Protein 2R14 (pdb70)

Sequence (363 aa):
NPGLFTPLQLGSLSLPNRVIMAPLTRSRTPDSVPGRLQQIYYGQRASAGLIISEATNISPTARGYVYTPGIWTDAQEAGWKGVVEAVHAKGGRIALQLWHVGRVSHELVQPDGQQPVAPSALKAEGAECFVEFEDGTAGLHPTSTPRALETDEIPGIVEDYRQAAQRAKRAGFDMVEVHAANACLPNQFLATGTNRRTDQYGGSIENRARFPLEVVDAVAEVFGPERVGIRLTPFLELFGLTDDEPEAMAFYLAGELDRRGLAYLHFNEPDTYPEGFREQMRQRFKGGLIYCGNYDAGRAQARLDDNTADAVAFGRPFIANPDLPERFRLGAALNEPDPSTFYGGAEVGYTDYPFLDNGHDRL

Structure (mmCIF, N/CA/C/O backbone):
data_2R14
#
_entry.id   2R14
#
_cell.length_a   50.271
_cell.length_b   118.888
_cell.length_c   180.708
_cell.angle_alpha   90.00
_cell.angle_beta   90.00
_cell.angle_gamma   90.00
#
_symmetry.space_group_name_H-M   'I 21 21 21'
#
loop_
_entity.id
_entity.type
_entity.pdbx_description
1 polymer 'Morphinone reductase'
2 non-polymer 'FLAVIN MONONUCLEOTIDE'
3 non-polymer '1,4,5,6-TETRAHYDRONICOTINAMIDE ADENINE DINUCLEOTIDE'
4 water water
#
loop_
_atom_site.group_PDB
_atom_site.id
_atom_site.type_symbol
_atom_site.label_atom_id
_atom_site.label_alt_id
_atom_site.label_comp_id
_atom_site.label_asym_id
_atom_site.label_entity_id
_atom_site.label_seq_id
_atom_site.pdbx_PDB_ins_code
_atom_site.Cartn_x
_atom_site.Cartn_y
_atom_site.Cartn_z
_atom_site.occupancy
_atom_site.B_iso_or_equiv
_atom_site.auth_seq_id
_atom_site.auth_comp_id
_atom_site.auth_asym_id
_atom_site.auth_atom_id
_atom_site.pdbx_PDB_model_num
ATOM 1 N N . ASN A 1 8 ? 25.391 40.668 48.924 1.00 26.50 8 ASN A N 1
ATOM 2 C CA . ASN A 1 8 ? 24.029 40.030 48.805 1.00 25.18 8 ASN A CA 1
ATOM 3 C C . ASN A 1 8 ? 22.917 41.094 48.720 1.00 23.61 8 ASN A C 1
ATOM 4 O O . ASN A 1 8 ? 21.974 41.099 49.506 1.00 24.00 8 ASN A O 1
ATOM 9 N N . PRO A 1 9 ? 22.996 41.950 47.703 1.00 21.37 9 PRO A N 1
ATOM 10 C CA . PRO A 1 9 ? 21.998 43.004 47.574 1.00 20.25 9 PRO A CA 1
ATOM 11 C C . PRO A 1 9 ? 20.634 42.478 47.147 1.00 18.90 9 PRO A C 1
ATOM 12 O O . PRO A 1 9 ? 20.527 41.404 46.496 1.00 18.00 9 PRO A O 1
ATOM 16 N N . GLY A 1 10 ? 19.592 43.168 47.585 1.00 17.74 10 GLY A N 1
ATOM 17 C CA . GLY A 1 10 ? 18.261 42.966 47.123 1.00 18.06 10 GLY A CA 1
ATOM 18 C C . GLY A 1 10 ? 17.823 44.126 46.264 1.00 16.75 10 GLY A C 1
ATOM 19 O O . GLY A 1 10 ? 18.566 45.149 46.095 1.00 17.32 10 GLY A O 1
ATOM 20 N N . LEU A 1 11 ? 16.595 44.054 45.781 1.00 17.19 11 LEU A N 1
ATOM 21 C CA . LEU A 1 11 ? 16.076 45.112 44.876 1.00 16.20 11 LEU A CA 1
ATOM 22 C C . LEU A 1 11 ? 15.993 46.519 45.490 1.00 15.30 11 LEU A C 1
ATOM 23 O O . LEU A 1 11 ? 15.946 47.570 44.747 1.00 15.83 11 LEU A O 1
ATOM 28 N N . PHE A 1 12 ? 15.947 46.549 46.836 1.00 15.45 12 PHE A N 1
ATOM 29 C CA . PHE A 1 12 ? 15.837 47.813 47.588 1.00 15.29 12 PHE A CA 1
ATOM 30 C C . PHE A 1 12 ? 17.113 48.163 48.323 1.00 16.43 12 PHE A C 1
ATOM 31 O O . PHE A 1 12 ? 17.137 49.070 49.157 1.00 16.93 12 PHE A O 1
ATOM 39 N N . THR A 1 13 ? 18.214 47.543 47.914 1.00 15.59 13 THR A N 1
ATOM 40 C CA . THR A 1 13 ? 19.514 47.934 48.399 1.00 16.63 13 THR A CA 1
ATOM 41 C C . THR A 1 13 ? 20.100 49.072 47.538 1.00 15.14 13 THR A C 1
ATOM 42 O O . THR A 1 13 ? 20.229 48.920 46.329 1.00 15.38 13 THR A O 1
ATOM 46 N N . PRO A 1 14 ? 20.446 50.227 48.147 1.00 15.75 14 PRO A N 1
ATOM 47 C CA . PRO A 1 14 ? 21.104 51.289 47.377 1.00 15.40 14 PRO A CA 1
ATOM 48 C C . PRO A 1 14 ? 22.336 50.823 46.594 1.00 15.11 14 PRO A C 1
ATOM 49 O O . PRO A 1 14 ? 23.021 49.883 46.970 1.00 15.67 14 PRO A O 1
ATOM 53 N N . LEU A 1 15 ? 22.553 51.407 45.440 1.00 14.07 15 LEU A N 1
ATOM 54 C CA . LEU A 1 15 ? 23.660 51.166 44.574 1.00 14.22 15 LEU A CA 1
ATOM 55 C C . LEU A 1 15 ? 24.378 52.436 44.163 1.00 14.81 15 LEU A C 1
ATOM 56 O O . LEU A 1 15 ? 23.737 53.408 43.701 1.00 15.81 15 LEU A O 1
ATOM 61 N N . GLN A 1 16 ? 25.699 52.419 44.229 1.00 15.17 16 GLN A N 1
ATOM 62 C CA . GLN A 1 16 ? 26.486 53.516 43.626 1.00 15.21 16 GLN A CA 1
ATOM 63 C C . GLN A 1 16 ? 26.720 53.154 42.174 1.00 15.60 16 GLN A C 1
ATOM 64 O O . GLN A 1 16 ? 27.443 52.152 41.896 1.00 16.36 16 GLN A O 1
ATOM 70 N N . LEU A 1 17 ? 26.091 53.887 41.270 1.00 15.92 17 LEU A N 1
ATOM 71 C CA . LEU A 1 17 ? 26.177 53.652 39.836 1.00 16.15 17 LEU A CA 1
ATOM 72 C C . LEU A 1 17 ? 27.072 54.795 39.304 1.00 16.13 17 LEU A C 1
ATOM 73 O O . LEU A 1 17 ? 26.634 55.974 39.215 1.00 16.00 17 LEU A O 1
ATOM 78 N N . GLY A 1 18 ? 28.346 54.500 39.012 1.00 16.60 18 GLY A N 1
ATOM 79 C CA . GLY A 1 18 ? 29.331 55.546 38.824 1.00 17.02 18 GLY A CA 1
ATOM 80 C C . GLY A 1 18 ? 29.345 56.398 40.071 1.00 16.87 18 GLY A C 1
ATOM 81 O O . GLY A 1 18 ? 29.413 55.884 41.189 1.00 17.76 18 GLY A O 1
ATOM 82 N N . SER A 1 19 ? 29.225 57.711 39.901 1.00 16.76 19 SER A N 1
ATOM 83 C CA . SER A 1 19 ? 29.224 58.632 41.043 1.00 16.41 19 SER A CA 1
ATOM 84 C C . SER A 1 19 ? 27.801 58.995 41.488 1.00 15.84 19 SER A C 1
ATOM 85 O O . SER A 1 19 ? 27.621 60.001 42.205 1.00 18.41 19 SER A O 1
ATOM 88 N N . LEU A 1 20 ? 26.779 58.301 40.987 1.00 14.38 20 LEU A N 1
ATOM 89 C CA . LEU A 1 20 ? 25.387 58.604 41.303 1.00 14.82 20 LEU A CA 1
ATOM 90 C C . LEU A 1 20 ? 24.804 57.557 42.276 1.00 14.40 20 LEU A C 1
ATOM 91 O O . LEU A 1 20 ? 24.797 56.339 41.982 1.00 14.81 20 LEU A O 1
ATOM 96 N N . SER A 1 21 ? 24.319 57.967 43.433 1.00 14.01 21 SER A N 1
ATOM 97 C CA . SER A 1 21 ? 23.646 57.059 44.350 1.00 13.49 21 SER A CA 1
ATOM 98 C C . SER A 1 21 ? 22.203 56.815 43.929 1.00 13.51 21 SER A C 1
ATOM 99 O O . SER A 1 21 ? 21.397 57.697 43.802 1.00 15.31 21 SER A O 1
ATOM 102 N N . LEU A 1 22 ? 21.870 55.533 43.763 1.00 13.11 22 LEU A N 1
ATOM 103 C CA . LEU A 1 22 ? 20.505 55.093 43.525 1.00 13.24 22 LEU A CA 1
ATOM 104 C C . LEU A 1 22 ? 19.928 54.502 44.828 1.00 13.39 22 LEU A C 1
ATOM 105 O O . LEU A 1 22 ? 20.639 53.803 45.556 1.00 13.70 22 LEU A O 1
ATOM 110 N N . PRO A 1 23 ? 18.647 54.722 45.075 1.00 12.77 23 PRO A N 1
ATOM 111 C CA . PRO A 1 23 ? 17.953 54.234 46.253 1.00 12.38 23 PRO A CA 1
ATOM 112 C C . PRO A 1 23 ? 17.524 52.765 46.154 1.00 12.61 23 PRO A C 1
ATOM 113 O O . PRO A 1 23 ? 17.205 52.193 47.195 1.00 14.02 23 PRO A O 1
ATOM 117 N N . ASN A 1 24 ? 17.355 52.296 44.924 1.00 12.68 24 ASN A N 1
ATOM 118 C CA . ASN A 1 24 ? 16.950 50.902 44.711 1.00 12.51 24 ASN A CA 1
ATOM 119 C C . ASN A 1 24 ? 17.482 50.529 43.336 1.00 13.08 24 ASN A C 1
ATOM 120 O O . ASN A 1 24 ? 18.119 51.280 42.591 1.00 13.87 24 ASN A O 1
ATOM 125 N N . ARG A 1 25 ? 17.286 49.244 43.030 1.00 13.57 25 ARG A N 1
ATOM 126 C CA . ARG A 1 25 ? 17.846 48.641 41.815 1.00 14.15 25 ARG A CA 1
ATOM 127 C C . ARG A 1 25 ? 16.790 48.309 40.737 1.00 14.69 25 ARG A C 1
ATOM 128 O O . ARG A 1 25 ? 17.060 47.529 39.792 1.00 14.68 25 ARG A O 1
ATOM 136 N N . VAL A 1 26 ? 15.641 48.988 40.826 1.00 13.50 26 VAL A N 1
ATOM 137 C CA . VAL A 1 26 ? 14.523 48.794 39.940 1.00 14.41 26 VAL A CA 1
ATOM 138 C C . VAL A 1 26 ? 14.515 49.987 38.971 1.00 14.37 26 VAL A C 1
ATOM 139 O O . VAL A 1 26 ? 13.991 51.067 39.276 1.00 14.43 26 VAL A O 1
ATOM 143 N N . ILE A 1 27 ? 15.156 49.785 37.827 1.00 13.67 27 ILE A N 1
ATOM 144 C CA . ILE A 1 27 ? 15.445 50.838 36.869 1.00 13.35 27 ILE A CA 1
ATOM 145 C C . ILE A 1 27 ? 14.340 50.902 35.806 1.00 13.36 27 ILE A C 1
ATOM 146 O O . ILE A 1 27 ? 13.827 49.850 35.349 1.00 14.67 27 ILE A O 1
ATOM 151 N N . MET A 1 28 ? 13.977 52.128 35.424 1.00 13.75 28 MET A N 1
ATOM 152 C CA . MET A 1 28 ? 13.001 52.347 34.346 1.00 13.80 28 MET A CA 1
ATOM 153 C C . MET A 1 28 ? 13.756 52.369 33.031 1.00 14.64 28 MET A C 1
ATOM 154 O O . MET A 1 28 ? 14.605 53.191 32.792 1.00 14.00 28 MET A O 1
ATOM 159 N N . ALA A 1 29 ? 13.475 51.389 32.177 1.00 13.40 29 ALA A N 1
ATOM 160 C CA . ALA A 1 29 ? 14.121 51.276 30.882 1.00 13.44 29 ALA A CA 1
ATOM 161 C C . ALA A 1 29 ? 13.747 52.439 29.981 1.00 13.48 29 ALA A C 1
ATOM 162 O O . ALA A 1 29 ? 12.691 53.002 30.151 1.00 14.84 29 ALA A O 1
ATOM 164 N N . PRO A 1 30 ? 14.569 52.682 28.949 1.00 13.05 30 PRO A N 1
ATOM 165 C CA . PRO A 1 30 ? 14.229 53.745 27.989 1.00 13.99 30 PRO A CA 1
ATOM 166 C C . PRO A 1 30 ? 13.013 53.283 27.158 1.00 13.71 30 PRO A C 1
ATOM 167 O O . PRO A 1 30 ? 12.984 52.143 26.643 1.00 15.47 30 PRO A O 1
ATOM 171 N N . LEU A 1 31 ? 11.990 54.138 27.081 1.00 14.67 31 LEU A N 1
ATOM 172 C CA . LEU A 1 31 ? 10.709 53.795 26.431 1.00 14.95 31 LEU A CA 1
ATOM 173 C C . LEU A 1 31 ? 10.209 54.946 25.554 1.00 13.71 31 LEU A C 1
ATOM 174 O O . LEU A 1 31 ? 9.765 56.029 26.030 1.00 14.99 31 LEU A O 1
ATOM 179 N N . THR A 1 32 ? 10.357 54.776 24.238 1.00 14.72 32 THR A N 1
ATOM 180 C CA . THR A 1 32 ? 9.770 55.707 23.256 1.00 15.57 32 THR A CA 1
ATOM 181 C C . THR A 1 32 ? 8.255 55.680 23.408 1.00 15.75 32 THR A C 1
ATOM 182 O O . THR A 1 32 ? 7.632 54.605 23.339 1.00 18.00 32 THR A O 1
ATOM 186 N N . ARG A 1 33 ? 7.661 56.850 23.630 1.00 14.74 33 ARG A N 1
ATOM 187 C CA . ARG A 1 33 ? 6.214 56.952 23.755 1.00 14.74 33 ARG A CA 1
ATOM 188 C C . ARG A 1 33 ? 5.566 57.878 22.722 1.00 15.77 33 ARG A C 1
ATOM 189 O O . ARG A 1 33 ? 4.328 57.926 22.616 1.00 16.86 33 ARG A O 1
ATOM 197 N N . SER A 1 34 ? 6.388 58.638 22.007 1.00 16.06 34 SER A N 1
ATOM 198 C CA . SER A 1 34 ? 5.928 59.388 20.841 1.00 16.06 34 SER A CA 1
ATOM 199 C C . SER A 1 34 ? 4.786 60.357 21.193 1.00 16.34 34 SER A C 1
ATOM 200 O O . SER A 1 34 ? 3.771 60.435 20.497 1.00 17.60 34 SER A O 1
ATOM 203 N N . ARG A 1 35 ? 4.965 61.028 22.328 1.00 16.90 35 ARG A N 1
ATOM 204 C CA . ARG A 1 35 ? 3.990 62.023 22.850 1.00 17.34 35 ARG A CA 1
ATOM 205 C C . ARG A 1 35 ? 4.485 63.490 22.765 1.00 18.58 35 ARG A C 1
ATOM 206 O O . ARG A 1 35 ? 3.986 64.391 23.484 1.00 20.96 35 ARG A O 1
ATOM 214 N N . THR A 1 36 ? 5.436 63.778 21.880 1.00 18.49 36 THR A N 1
ATOM 215 C CA . THR A 1 36 ? 5.859 65.181 21.700 1.00 18.12 36 THR A CA 1
ATOM 216 C C . THR A 1 36 ? 5.789 65.539 20.224 1.00 17.76 36 THR A C 1
ATOM 217 O O . THR A 1 36 ? 6.815 65.552 19.521 1.00 17.47 36 THR A O 1
ATOM 221 N N . PRO A 1 37 ? 4.594 65.878 19.741 1.00 19.26 37 PRO A N 1
ATOM 222 C CA . PRO A 1 37 ? 4.437 66.170 18.316 1.00 20.44 37 PRO A CA 1
ATOM 223 C C . PRO A 1 37 ? 5.375 67.252 17.754 1.00 21.09 37 PRO A C 1
ATOM 224 O O . PRO A 1 37 ? 5.866 67.130 16.610 1.00 22.29 37 PRO A O 1
ATOM 228 N N . ASP A 1 38 ? 5.674 68.259 18.559 1.00 20.47 38 ASP A N 1
ATOM 229 C CA . ASP A 1 38 ? 6.627 69.304 18.168 1.00 20.84 38 ASP A CA 1
ATOM 230 C C . ASP A 1 38 ? 8.095 69.069 18.567 1.00 20.00 38 ASP A C 1
ATOM 231 O O . ASP A 1 38 ? 8.943 69.939 18.398 1.00 20.64 38 ASP A O 1
ATOM 236 N N . SER A 1 39 ? 8.372 67.871 19.091 1.00 18.23 39 SER A N 1
ATOM 237 C CA . SER A 1 39 ? 9.678 67.441 19.597 1.00 18.95 39 SER A CA 1
ATOM 238 C C . SER A 1 39 ? 10.106 68.023 20.933 1.00 17.23 39 SER A C 1
ATOM 239 O O . SER A 1 39 ? 11.215 67.740 21.389 1.00 16.13 39 SER A O 1
ATOM 242 N N . VAL A 1 40 ? 9.271 68.890 21.526 1.00 17.21 40 VAL A N 1
ATOM 243 C CA . VAL A 1 40 ? 9.611 69.553 22.753 1.00 17.07 40 VAL A CA 1
ATOM 244 C C . VAL A 1 40 ? 8.844 68.958 23.932 1.00 16.85 40 VAL A C 1
ATOM 245 O O . VAL A 1 40 ? 7.607 69.054 23.978 1.00 16.61 40 VAL A O 1
ATOM 249 N N . PRO A 1 41 ? 9.570 68.377 24.911 1.00 15.88 41 PRO A N 1
ATOM 250 C CA . PRO A 1 41 ? 8.874 67.886 26.099 1.00 16.55 41 PRO A CA 1
ATOM 251 C C . PRO A 1 41 ? 8.165 69.006 26.840 1.00 16.61 41 PRO A C 1
ATOM 252 O O . PRO A 1 41 ? 8.635 70.133 26.838 1.00 18.30 41 PRO A O 1
ATOM 256 N N . GLY A 1 42 ? 7.044 68.693 27.454 1.00 17.53 42 GLY A N 1
ATOM 257 C CA . GLY A 1 42 ? 6.262 69.624 28.223 1.00 17.81 42 GLY A CA 1
ATOM 258 C C . GLY A 1 42 ? 5.642 69.062 29.477 1.00 17.20 42 GLY A C 1
ATOM 259 O O . GLY A 1 42 ? 6.062 67.990 30.015 1.00 15.64 42 GLY A O 1
ATOM 260 N N . ARG A 1 43 ? 4.566 69.715 29.911 1.00 17.76 43 ARG A N 1
ATOM 261 C CA . ARG A 1 43 ? 3.978 69.401 31.201 1.00 19.69 43 ARG A CA 1
ATOM 262 C C . ARG A 1 43 ? 3.511 67.953 31.258 1.00 18.66 43 ARG A C 1
ATOM 263 O O . ARG A 1 43 ? 3.645 67.286 32.287 1.00 19.42 43 ARG A O 1
ATOM 271 N N . LEU A 1 44 ? 2.991 67.426 30.151 1.00 19.07 44 LEU A N 1
ATOM 272 C CA . LEU A 1 44 ? 2.544 66.040 30.165 1.00 17.74 44 LEU A CA 1
ATOM 273 C C . LEU A 1 44 ? 3.715 65.044 30.483 1.00 16.14 44 LEU A C 1
ATOM 274 O O . LEU A 1 44 ? 3.571 64.069 31.224 1.00 16.70 44 LEU A O 1
ATOM 279 N N . GLN A 1 45 ? 4.870 65.313 29.916 1.00 15.91 45 GLN A N 1
ATOM 280 C CA . GLN A 1 45 ? 6.100 64.568 30.265 1.00 15.34 45 GLN A CA 1
ATOM 281 C C . GLN A 1 45 ? 6.555 64.816 31.715 1.00 15.34 45 GLN A C 1
ATOM 282 O O . GLN A 1 45 ? 7.055 63.897 32.358 1.00 16.59 45 GLN A O 1
ATOM 288 N N . GLN A 1 46 ? 6.404 66.056 32.218 1.00 16.29 46 GLN A N 1
ATOM 289 C CA . GLN A 1 46 ? 6.680 66.305 33.631 1.00 16.32 46 GLN A CA 1
ATOM 290 C C . GLN A 1 46 ? 5.863 65.343 34.521 1.00 16.52 46 GLN A C 1
ATOM 291 O O . GLN A 1 46 ? 6.379 64.724 35.487 1.00 16.61 46 GLN A O 1
ATOM 297 N N . ILE A 1 47 ? 4.589 65.219 34.180 1.00 15.70 47 ILE A N 1
ATOM 298 C CA . ILE A 1 47 ? 3.686 64.333 34.916 1.00 16.43 47 ILE A CA 1
ATOM 299 C C . ILE A 1 47 ? 4.097 62.870 34.817 1.00 15.68 47 ILE A C 1
ATOM 300 O O . ILE A 1 47 ? 4.262 62.188 35.830 1.00 17.04 47 ILE A O 1
ATOM 305 N N . TYR A 1 48 ? 4.286 62.404 33.589 1.00 14.74 48 TYR A N 1
ATOM 306 C CA . TYR A 1 48 ? 4.601 61.013 33.366 1.00 13.92 48 TYR A CA 1
ATOM 307 C C . TYR A 1 48 ? 5.910 60.617 34.028 1.00 13.93 48 TYR A C 1
ATOM 308 O O . TYR A 1 48 ? 5.973 59.558 34.683 1.00 15.26 48 TYR A O 1
ATOM 317 N N . TYR A 1 49 ? 6.971 61.397 33.833 1.00 14.50 49 TYR A N 1
ATOM 318 C CA . TYR A 1 49 ? 8.237 61.051 34.430 1.00 15.08 49 TYR A CA 1
ATOM 319 C C . TYR A 1 49 ? 8.192 61.238 35.948 1.00 14.43 49 TYR A C 1
ATOM 320 O O . TYR A 1 49 ? 8.695 60.374 36.698 1.00 14.98 49 TYR A O 1
ATOM 329 N N . GLY A 1 50 ? 7.524 62.298 36.403 1.00 15.36 50 GLY A N 1
ATOM 330 C CA . GLY A 1 50 ? 7.366 62.508 37.838 1.00 14.87 50 GLY A CA 1
ATOM 331 C C . GLY A 1 50 ? 6.679 61.339 38.534 1.00 14.70 50 GLY A C 1
ATOM 332 O O . GLY A 1 50 ? 7.046 60.986 39.662 1.00 14.24 50 GLY A O 1
ATOM 333 N N . GLN A 1 51 ? 5.647 60.796 37.891 1.00 14.66 51 GLN A N 1
ATOM 334 C CA . GLN A 1 51 ? 4.947 59.625 38.425 1.00 13.78 51 GLN A CA 1
ATOM 335 C C . GLN A 1 51 ? 5.825 58.409 38.688 1.00 14.85 51 GLN A C 1
ATOM 336 O O . GLN A 1 51 ? 5.532 57.662 39.591 1.00 15.50 51 GLN A O 1
ATOM 342 N N . ARG A 1 52 ? 6.878 58.299 37.878 1.00 13.95 52 ARG A N 1
ATOM 343 C CA . ARG A 1 52 ? 7.807 57.180 37.900 1.00 12.88 52 ARG A CA 1
ATOM 344 C C . ARG A 1 52 ? 9.124 57.429 38.650 1.00 13.29 52 ARG A C 1
ATOM 345 O O . ARG A 1 52 ? 10.086 56.648 38.576 1.00 15.48 52 ARG A O 1
ATOM 353 N N . ALA A 1 53 ? 9.165 58.564 39.375 1.00 12.71 53 ALA A N 1
ATOM 354 C CA . ALA A 1 53 ? 10.407 59.033 39.995 1.00 12.50 53 ALA A CA 1
ATOM 355 C C . ALA A 1 53 ? 10.941 58.201 41.121 1.00 13.12 53 ALA A C 1
ATOM 356 O O . ALA A 1 53 ? 12.064 58.402 41.524 1.00 13.85 53 ALA A O 1
ATOM 358 N N . SER A 1 54 ? 10.151 57.248 41.610 1.00 12.76 54 SER A N 1
ATOM 359 C CA . SER A 1 54 ? 10.665 56.267 42.603 1.00 13.88 54 SER A CA 1
ATOM 360 C C . SER A 1 54 ? 11.613 55.210 41.979 1.00 13.36 54 SER A C 1
ATOM 361 O O . SER A 1 54 ? 12.265 54.464 42.690 1.00 14.50 54 SER A O 1
ATOM 364 N N . ALA A 1 55 ? 11.698 55.182 40.652 1.00 13.24 55 ALA A N 1
ATOM 365 C CA . ALA A 1 55 ? 12.668 54.339 39.977 1.00 12.95 55 ALA A CA 1
ATOM 366 C C . ALA A 1 55 ? 14.076 54.584 40.493 1.00 12.40 55 ALA A C 1
ATOM 367 O O . ALA A 1 55 ? 14.474 55.704 40.684 1.00 13.57 55 ALA A O 1
ATOM 369 N N . GLY A 1 56 ? 14.888 53.587 40.717 1.00 12.56 56 GLY A N 1
ATOM 370 C CA . GLY A 1 56 ? 16.240 53.779 41.100 1.00 12.21 56 GLY A CA 1
ATOM 371 C C . GLY A 1 56 ? 16.969 54.757 40.169 1.00 12.35 56 GLY A C 1
ATOM 372 O O . GLY A 1 56 ? 17.754 55.584 40.617 1.00 14.03 56 GLY A O 1
ATOM 373 N N . LEU A 1 57 ? 16.698 54.601 38.876 1.00 12.48 57 LEU A N 1
ATOM 374 C CA . LEU A 1 57 ? 17.110 55.525 37.811 1.00 12.92 57 LEU A CA 1
ATOM 375 C C . LEU A 1 57 ? 16.026 55.439 36.746 1.00 12.65 57 LEU A C 1
ATOM 376 O O . LEU A 1 57 ? 15.553 54.312 36.427 1.00 14.13 57 LEU A O 1
ATOM 381 N N . ILE A 1 58 ? 15.656 56.621 36.204 1.00 12.37 58 ILE A N 1
ATOM 382 C CA . ILE A 1 58 ? 14.865 56.670 34.989 1.00 12.52 58 ILE A CA 1
ATOM 383 C C . ILE A 1 58 ? 15.826 56.839 33.840 1.00 13.31 58 ILE A C 1
ATOM 384 O O . ILE A 1 58 ? 16.637 57.770 33.850 1.00 13.97 58 ILE A O 1
ATOM 389 N N . ILE A 1 59 ? 15.720 56.009 32.821 1.00 12.97 59 ILE A N 1
ATOM 390 C CA . ILE A 1 59 ? 16.435 56.204 31.558 1.00 13.17 59 ILE A CA 1
ATOM 391 C C . ILE A 1 59 ? 15.364 56.688 30.591 1.00 12.71 59 ILE A C 1
ATOM 392 O O . ILE A 1 59 ? 14.286 56.091 30.478 1.00 13.45 59 ILE A O 1
ATOM 397 N N . SER A 1 60 ? 15.556 57.929 30.080 1.00 13.06 60 SER A N 1
ATOM 398 C CA . SER A 1 60 ? 14.577 58.493 29.194 1.00 12.55 60 SER A CA 1
ATOM 399 C C . SER A 1 60 ? 14.267 57.701 27.950 1.00 13.67 60 SER A C 1
ATOM 400 O O . SER A 1 60 ? 15.086 56.907 27.509 1.00 13.21 60 SER A O 1
ATOM 403 N N . GLU A 1 61 ? 13.130 58.030 27.344 1.00 13.52 61 GLU A N 1
ATOM 404 C CA . GLU A 1 61 ? 12.885 57.705 25.953 1.00 13.44 61 GLU A CA 1
ATOM 405 C C . GLU A 1 61 ? 14.081 58.097 25.083 1.00 13.04 61 GLU A C 1
ATOM 406 O O . GLU A 1 61 ? 14.725 59.114 25.321 1.00 13.78 61 GLU A O 1
ATOM 412 N N . ALA A 1 62 ? 14.315 57.371 24.010 1.00 13.25 62 ALA A N 1
ATOM 413 C CA . ALA A 1 62 ? 15.375 57.638 23.085 1.00 12.48 62 ALA A CA 1
ATOM 414 C C . ALA A 1 62 ? 15.129 59.098 22.584 1.00 12.48 62 ALA A C 1
ATOM 415 O O . ALA A 1 62 ? 13.960 59.412 22.223 1.00 13.78 62 ALA A O 1
ATOM 417 N N . THR A 1 63 ? 16.178 59.934 22.462 1.00 12.91 63 THR A N 1
ATOM 418 C CA . THR A 1 63 ? 16.028 61.355 22.157 1.00 13.34 63 THR A CA 1
ATOM 419 C C . THR A 1 63 ? 16.979 61.660 21.011 1.00 13.10 63 THR A C 1
ATOM 420 O O . THR A 1 63 ? 18.176 61.467 21.113 1.00 14.23 63 THR A O 1
ATOM 424 N N . ASN A 1 64 ? 16.395 62.134 19.900 1.00 14.81 64 ASN A N 1
ATOM 425 C CA . ASN A 1 64 ? 17.144 62.437 18.709 1.00 14.60 64 ASN A CA 1
ATOM 426 C C . ASN A 1 64 ? 18.189 63.494 18.929 1.00 14.08 64 ASN A C 1
ATOM 427 O O . ASN A 1 64 ? 17.861 64.594 19.394 1.00 14.94 64 ASN A O 1
ATOM 432 N N . ILE A 1 65 ? 19.425 63.279 18.524 1.00 13.72 65 ILE A N 1
ATOM 433 C CA . ILE A 1 65 ? 20.498 64.228 18.783 1.00 14.69 65 ILE A CA 1
ATOM 434 C C . ILE A 1 65 ? 20.589 65.277 17.682 1.00 15.13 65 ILE A C 1
ATOM 435 O O . ILE A 1 65 ? 21.254 66.322 17.856 1.00 15.23 65 ILE A O 1
ATOM 440 N N . SER A 1 66 ? 19.882 65.093 16.564 1.00 15.12 66 SER A N 1
ATOM 441 C CA . SER A 1 66 ? 19.890 66.111 15.467 1.00 15.22 66 SER A CA 1
ATOM 442 C C . SER A 1 66 ? 18.741 65.804 14.521 1.00 16.57 66 SER A C 1
ATOM 443 O O . SER A 1 66 ? 18.111 64.780 14.610 1.00 16.51 66 SER A O 1
ATOM 446 N N . PRO A 1 67 ? 18.455 66.695 13.570 1.00 16.32 67 PRO A N 1
ATOM 447 C CA . PRO A 1 67 ? 17.430 66.357 12.594 1.00 16.69 67 PRO A CA 1
ATOM 448 C C . PRO A 1 67 ? 17.669 65.053 11.794 1.00 17.29 67 PRO A C 1
ATOM 449 O O . PRO A 1 67 ? 16.712 64.306 11.547 1.00 17.40 67 PRO A O 1
ATOM 453 N N . THR A 1 68 ? 18.905 64.819 11.365 1.00 16.09 68 THR A N 1
ATOM 454 C CA . THR A 1 68 ? 19.204 63.663 10.516 1.00 17.07 68 THR A CA 1
ATOM 455 C C . THR A 1 68 ? 19.299 62.359 11.323 1.00 17.19 68 THR A C 1
ATOM 456 O O . THR A 1 68 ? 19.280 61.254 10.758 1.00 18.19 68 THR A O 1
ATOM 460 N N . ALA A 1 69 ? 19.324 62.515 12.647 1.00 17.12 69 ALA A N 1
ATOM 461 C CA . ALA A 1 69 ? 19.240 61.397 13.583 1.00 16.75 69 ALA A CA 1
ATOM 462 C C . ALA A 1 69 ? 17.870 60.754 13.668 1.00 16.18 69 ALA A C 1
ATOM 463 O O . ALA A 1 69 ? 17.745 59.660 14.232 1.00 15.16 69 ALA A O 1
ATOM 465 N N . ARG A 1 70 ? 16.842 61.372 13.110 1.00 16.17 70 ARG A N 1
ATOM 466 C CA . ARG A 1 70 ? 15.471 60.978 13.369 1.00 16.57 70 ARG A CA 1
ATOM 467 C C . ARG A 1 70 ? 14.964 59.949 12.359 1.00 15.77 70 ARG A C 1
ATOM 468 O O . ARG A 1 70 ? 15.246 60.044 11.153 1.00 15.83 70 ARG A O 1
ATOM 476 N N . GLY A 1 71 ? 14.200 58.996 12.869 1.00 15.81 71 GLY A N 1
ATOM 477 C CA . GLY A 1 71 ? 13.470 58.017 12.046 1.00 16.63 71 GLY A CA 1
ATOM 478 C C . GLY A 1 71 ? 11.997 57.957 12.371 1.00 16.50 71 GLY A C 1
ATOM 479 O O . GLY A 1 71 ? 11.246 57.345 11.627 1.00 17.15 71 GLY A O 1
ATOM 480 N N . TYR A 1 72 ? 11.582 58.605 13.482 1.00 16.42 72 TYR A N 1
ATOM 481 C CA . TYR A 1 72 ? 10.233 58.452 14.006 1.00 16.15 72 TYR A CA 1
ATOM 482 C C . TYR A 1 72 ? 9.678 59.833 14.409 1.00 16.70 72 TYR A C 1
ATOM 483 O O . TYR A 1 72 ? 10.217 60.519 15.306 1.00 17.42 72 TYR A O 1
ATOM 492 N N . VAL A 1 73 ? 8.580 60.222 13.765 1.00 17.36 73 VAL A N 1
ATOM 493 C CA . VAL A 1 73 ? 7.958 61.515 14.082 1.00 17.82 73 VAL A CA 1
ATOM 494 C C . VAL A 1 73 ? 7.336 61.489 15.489 1.00 18.27 73 VAL A C 1
ATOM 495 O O . VAL A 1 73 ? 7.045 60.463 16.053 1.00 17.79 73 VAL A O 1
ATOM 499 N N . TYR A 1 74 ? 7.227 62.659 16.074 1.00 18.16 74 TYR A N 1
ATOM 500 C CA . TYR A 1 74 ? 6.594 62.901 17.353 1.00 17.32 74 TYR A CA 1
ATOM 501 C C . TYR A 1 74 ? 7.427 62.416 18.525 1.00 16.51 74 TYR A C 1
ATOM 502 O O . TYR A 1 74 ? 6.911 62.317 19.656 1.00 15.96 74 TYR A O 1
ATOM 511 N N . THR A 1 75 ? 8.719 62.179 18.258 1.00 16.08 75 THR A N 1
ATOM 512 C CA . THR A 1 75 ? 9.689 61.857 19.318 1.00 16.00 75 THR A CA 1
ATOM 513 C C . THR A 1 75 ? 10.526 63.105 19.639 1.00 16.01 75 THR A C 1
ATOM 514 O O . THR A 1 75 ? 10.697 63.983 18.778 1.00 15.68 75 THR A O 1
ATOM 518 N N . PRO A 1 76 ? 11.023 63.208 20.888 1.00 14.70 76 PRO A N 1
ATOM 519 C CA . PRO A 1 76 ? 11.718 64.438 21.302 1.00 15.01 76 PRO A CA 1
ATOM 520 C C . PRO A 1 76 ? 13.137 64.533 20.770 1.00 15.73 76 PRO A C 1
ATOM 521 O O . PRO A 1 76 ? 13.742 63.542 20.316 1.00 16.14 76 PRO A O 1
ATOM 525 N N . GLY A 1 77 ? 13.663 65.742 20.830 1.00 15.87 77 GLY A N 1
ATOM 526 C CA . GLY A 1 77 ? 15.001 66.062 20.398 1.00 15.21 77 GLY A CA 1
ATOM 527 C C . GLY A 1 77 ? 15.791 66.723 21.500 1.00 14.61 77 GLY A C 1
ATOM 528 O O . GLY A 1 77 ? 15.260 67.034 22.576 1.00 14.91 77 GLY A O 1
ATOM 529 N N . ILE A 1 78 ? 17.082 66.872 21.241 1.00 14.87 78 ILE A N 1
ATOM 530 C CA . ILE A 1 78 ? 17.983 67.604 22.142 1.00 16.14 78 ILE A CA 1
ATOM 531 C C . ILE A 1 78 ? 19.030 68.404 21.356 1.00 16.15 78 ILE A C 1
ATOM 532 O O . ILE A 1 78 ? 20.216 68.420 21.705 1.00 16.02 78 ILE A O 1
ATOM 537 N N . TRP A 1 79 ? 18.585 69.042 20.264 1.00 16.18 79 TRP A N 1
ATOM 538 C CA . TRP A 1 79 ? 19.484 69.943 19.503 1.00 17.13 79 TRP A CA 1
ATOM 539 C C . TRP A 1 79 ? 19.054 71.397 19.440 1.00 17.69 79 TRP A C 1
ATOM 540 O O . TRP A 1 79 ? 19.826 72.176 18.868 1.00 19.22 79 TRP A O 1
ATOM 551 N N . THR A 1 80 ? 17.906 71.763 20.030 1.00 15.97 80 THR A N 1
ATOM 552 C CA . THR A 1 80 ? 17.489 73.178 20.060 1.00 16.58 80 THR A CA 1
ATOM 553 C C . THR A 1 80 ? 17.311 73.706 21.446 1.00 17.33 80 THR A C 1
ATOM 554 O O . THR A 1 80 ? 17.127 72.975 22.406 1.00 17.21 80 THR A O 1
ATOM 558 N N . ASP A 1 81 ? 17.350 75.041 21.532 1.00 17.92 81 ASP A N 1
ATOM 559 C CA . ASP A 1 81 ? 17.075 75.732 22.804 1.00 16.22 81 ASP A CA 1
ATOM 560 C C . ASP A 1 81 ? 15.702 75.359 23.388 1.00 16.54 81 ASP A C 1
ATOM 561 O O . ASP A 1 81 ? 15.555 75.135 24.617 1.00 18.26 81 ASP A O 1
ATOM 566 N N . ALA A 1 82 ? 14.682 75.288 22.526 1.00 16.93 82 ALA A N 1
ATOM 567 C CA . ALA A 1 82 ? 13.342 75.058 22.985 1.00 15.80 82 ALA A CA 1
ATOM 568 C C . ALA A 1 82 ? 13.229 73.599 23.510 1.00 15.44 82 ALA A C 1
ATOM 569 O O . ALA A 1 82 ? 12.615 73.391 24.565 1.00 17.40 82 ALA A O 1
ATOM 571 N N . GLN A 1 83 ? 13.819 72.614 22.808 1.00 16.58 83 GLN A N 1
ATOM 572 C CA . GLN A 1 83 ? 13.867 71.204 23.284 1.00 15.88 83 GLN A CA 1
ATOM 573 C C . GLN A 1 83 ? 14.558 71.148 24.616 1.00 16.32 83 GLN A C 1
ATOM 574 O O . GLN A 1 83 ? 14.030 70.612 25.567 1.00 16.29 83 GLN A O 1
ATOM 580 N N . GLU A 1 84 ? 15.705 71.806 24.716 1.00 16.34 84 GLU A N 1
ATOM 581 C CA . GLU A 1 84 ? 16.444 71.835 25.977 1.00 16.13 84 GLU A CA 1
ATOM 582 C C . GLU A 1 84 ? 15.603 72.383 27.120 1.00 15.15 84 GLU A C 1
ATOM 583 O O . GLU A 1 84 ? 15.658 71.871 28.254 1.00 16.15 84 GLU A O 1
ATOM 589 N N . ALA A 1 85 ? 14.959 73.536 26.881 1.00 16.10 85 ALA A N 1
ATOM 590 C CA . ALA A 1 85 ? 14.071 74.103 27.903 1.00 15.30 85 ALA A CA 1
ATOM 591 C C . ALA A 1 85 ? 12.952 73.149 28.348 1.00 16.33 85 ALA A C 1
ATOM 592 O O . ALA A 1 85 ? 12.597 73.095 29.525 1.00 17.91 85 ALA A O 1
ATOM 594 N N . GLY A 1 86 ? 12.372 72.443 27.386 1.00 16.10 86 GLY A N 1
ATOM 595 C CA . GLY A 1 86 ? 11.343 71.481 27.716 1.00 15.44 86 GLY A CA 1
ATOM 596 C C . GLY A 1 86 ? 11.865 70.342 28.608 1.00 15.77 86 GLY A C 1
ATOM 597 O O . GLY A 1 86 ? 11.259 69.993 29.626 1.00 16.25 86 GLY A O 1
ATOM 598 N N . TRP A 1 87 ? 13.038 69.817 28.260 1.00 15.58 87 TRP A N 1
ATOM 599 C CA . TRP A 1 87 ? 13.631 68.759 29.087 1.00 15.35 87 TRP A CA 1
ATOM 600 C C . TRP A 1 87 ? 14.003 69.324 30.466 1.00 16.39 87 TRP A C 1
ATOM 601 O O . TRP A 1 87 ? 13.842 68.627 31.451 1.00 15.65 87 TRP A O 1
ATOM 612 N N . LYS A 1 88 ? 14.504 70.581 30.542 1.00 16.02 88 LYS A N 1
ATOM 613 C CA . LYS A 1 88 ? 14.860 71.161 31.834 1.00 15.10 88 LYS A CA 1
ATOM 614 C C . LYS A 1 88 ? 13.671 71.099 32.791 1.00 14.69 88 LYS A C 1
ATOM 615 O O . LYS A 1 88 ? 13.831 70.801 33.995 1.00 15.66 88 LYS A O 1
ATOM 621 N N . GLY A 1 89 ? 12.480 71.443 32.294 1.00 15.73 89 GLY A N 1
ATOM 622 C CA . GLY A 1 89 ? 11.256 71.351 33.085 1.00 15.05 89 GLY A CA 1
ATOM 623 C C . GLY A 1 89 ? 10.981 69.927 33.548 1.00 13.91 89 GLY A C 1
ATOM 624 O O . GLY A 1 89 ? 10.584 69.744 34.695 1.00 15.77 89 GLY A O 1
ATOM 625 N N . VAL A 1 90 ? 11.132 68.947 32.652 1.00 15.36 90 VAL A N 1
ATOM 626 C CA . VAL A 1 90 ? 10.937 67.550 32.988 1.00 15.38 90 VAL A CA 1
ATOM 627 C C . VAL A 1 90 ? 11.897 67.094 34.082 1.00 14.39 90 VAL A C 1
ATOM 628 O O . VAL A 1 90 ? 11.464 66.492 35.078 1.00 14.23 90 VAL A O 1
ATOM 632 N N . VAL A 1 91 ? 13.169 67.448 33.929 1.00 13.92 91 VAL A N 1
ATOM 633 C CA . VAL A 1 91 ? 14.188 67.091 34.872 1.00 14.53 91 VAL A CA 1
ATOM 634 C C . VAL A 1 91 ? 13.906 67.631 36.245 1.00 15.18 91 VAL A C 1
ATOM 635 O O . VAL A 1 91 ? 14.033 66.962 37.237 1.00 15.33 91 VAL A O 1
ATOM 639 N N . GLU A 1 92 ? 13.527 68.905 36.279 1.00 15.17 92 GLU A N 1
ATOM 640 C CA . GLU A 1 92 ? 13.173 69.580 37.560 1.00 15.12 92 GLU A CA 1
ATOM 641 C C . GLU A 1 92 ? 12.006 68.802 38.254 1.00 13.52 92 GLU A C 1
ATOM 642 O O . GLU A 1 92 ? 11.972 68.639 39.468 1.00 14.87 92 GLU A O 1
ATOM 648 N N . ALA A 1 93 ? 10.999 68.471 37.474 1.00 13.94 93 ALA A N 1
ATOM 649 C CA . ALA A 1 93 ? 9.870 67.646 37.939 1.00 14.53 93 ALA A CA 1
ATOM 650 C C . ALA A 1 93 ? 10.308 66.310 38.554 1.00 14.28 93 ALA A C 1
ATOM 651 O O . ALA A 1 93 ? 9.895 65.965 39.643 1.00 15.31 93 ALA A O 1
ATOM 653 N N . VAL A 1 94 ? 11.233 65.622 37.871 1.00 13.65 94 VAL A N 1
ATOM 654 C CA . VAL A 1 94 ? 11.749 64.359 38.392 1.00 13.16 94 VAL A CA 1
ATOM 655 C C . VAL A 1 94 ? 12.497 64.607 39.719 1.00 14.47 94 VAL A C 1
ATOM 656 O O . VAL A 1 94 ? 12.284 63.926 40.723 1.00 15.57 94 VAL A O 1
ATOM 660 N N . HIS A 1 95 ? 13.347 65.650 39.739 1.00 12.89 95 HIS A N 1
ATOM 661 C CA . HIS A 1 95 ? 14.126 65.937 40.944 1.00 13.28 95 HIS A CA 1
ATOM 662 C C . HIS A 1 95 ? 13.225 66.292 42.139 1.00 13.08 95 HIS A C 1
ATOM 663 O O . HIS A 1 95 ? 13.492 65.892 43.275 1.00 15.33 95 HIS A O 1
ATOM 670 N N . ALA A 1 96 ? 12.184 67.099 41.891 1.00 13.96 96 ALA A N 1
ATOM 671 C CA . ALA A 1 96 ? 11.252 67.461 42.962 1.00 14.53 96 ALA A CA 1
ATOM 672 C C . ALA A 1 96 ? 10.459 66.275 43.513 1.00 15.08 96 ALA A C 1
ATOM 673 O O . ALA A 1 96 ? 9.938 66.356 44.638 1.00 15.58 96 ALA A O 1
ATOM 675 N N . LYS A 1 97 ? 10.334 65.213 42.712 1.00 15.94 97 LYS A N 1
ATOM 676 C CA . LYS A 1 97 ? 9.729 63.960 43.186 1.00 15.42 97 LYS A CA 1
ATOM 677 C C . LYS A 1 97 ? 10.761 62.906 43.713 1.00 13.31 97 LYS A C 1
ATOM 678 O O . LYS A 1 97 ? 10.434 61.735 43.977 1.00 15.44 97 LYS A O 1
ATOM 684 N N . GLY A 1 98 ? 12.028 63.290 43.797 1.00 15.33 98 GLY A N 1
ATOM 685 C CA . GLY A 1 98 ? 13.080 62.512 44.443 1.00 15.04 98 GLY A CA 1
ATOM 686 C C . GLY A 1 98 ? 13.868 61.586 43.550 1.00 14.55 98 GLY A C 1
ATOM 687 O O . GLY A 1 98 ? 14.642 60.829 44.072 1.00 15.68 98 GLY A O 1
ATOM 688 N N . GLY A 1 99 ? 13.720 61.755 42.232 1.00 14.48 99 GLY A N 1
ATOM 689 C CA . GLY A 1 99 ? 14.286 60.938 41.190 1.00 14.77 99 GLY A CA 1
ATOM 690 C C . GLY A 1 99 ? 15.622 61.350 40.595 1.00 14.57 99 GLY A C 1
ATOM 691 O O . GLY A 1 99 ? 16.188 62.404 40.899 1.00 14.38 99 GLY A O 1
ATOM 692 N N . ARG A 1 100 ? 16.105 60.516 39.690 1.00 14.56 100 ARG A N 1
ATOM 693 C CA . ARG A 1 100 ? 17.320 60.688 38.934 1.00 12.69 100 ARG A CA 1
ATOM 694 C C . ARG A 1 100 ? 16.950 60.271 37.519 1.00 13.73 100 ARG A C 1
ATOM 695 O O . ARG A 1 100 ? 16.264 59.236 37.325 1.00 13.19 100 ARG A O 1
ATOM 703 N N . ILE A 1 101 ? 17.479 60.952 36.525 1.00 12.64 101 ILE A N 1
ATOM 704 C CA . ILE A 1 101 ? 17.134 60.720 35.146 1.00 12.59 101 ILE A CA 1
ATOM 705 C C . ILE A 1 101 ? 18.351 60.859 34.237 1.00 12.76 101 ILE A C 1
ATOM 706 O O . ILE A 1 101 ? 19.170 61.800 34.377 1.00 14.32 101 ILE A O 1
ATOM 711 N N . ALA A 1 102 ? 18.499 59.888 33.337 1.00 12.70 102 ALA A N 1
ATOM 712 C CA . ALA A 1 102 ? 19.499 59.865 32.301 1.00 12.46 102 ALA A CA 1
ATOM 713 C C . ALA A 1 102 ? 18.837 60.104 30.958 1.00 13.18 102 ALA A C 1
ATOM 714 O O . ALA A 1 102 ? 17.779 59.553 30.663 1.00 14.90 102 ALA A O 1
ATOM 716 N N . LEU A 1 103 ? 19.477 60.923 30.119 1.00 13.51 103 LEU A N 1
ATOM 717 C CA . LEU A 1 103 ? 19.006 61.125 28.741 1.00 12.96 103 LEU A CA 1
ATOM 718 C C . LEU A 1 103 ? 19.594 60.059 27.798 1.00 13.52 103 LEU A C 1
ATOM 719 O O . LEU A 1 103 ? 20.811 59.945 27.675 1.00 13.50 103 LEU A O 1
ATOM 724 N N . GLN A 1 104 ? 18.713 59.359 27.085 1.00 13.60 104 GLN A N 1
ATOM 725 C CA . GLN A 1 104 ? 19.210 58.384 26.138 1.00 14.04 104 GLN A CA 1
ATOM 726 C C . GLN A 1 104 ? 19.390 59.078 24.777 1.00 13.11 104 GLN A C 1
ATOM 727 O O . GLN A 1 104 ? 18.403 59.652 24.207 1.00 14.16 104 GLN A O 1
ATOM 733 N N . LEU A 1 105 ? 20.630 59.063 24.291 1.00 13.21 105 LEU A N 1
ATOM 734 C CA . LEU A 1 105 ? 21.029 59.835 23.085 1.00 13.21 105 LEU A CA 1
ATOM 735 C C . LEU A 1 105 ? 20.905 59.003 21.813 1.00 15.18 105 LEU A C 1
ATOM 736 O O . LEU A 1 105 ? 21.571 57.972 21.730 1.00 14.13 105 LEU A O 1
ATOM 741 N N . TRP A 1 106 ? 20.060 59.402 20.869 1.00 14.01 106 TRP A N 1
ATOM 742 C CA . TRP A 1 106 ? 19.593 58.531 19.777 1.00 13.49 106 TRP A CA 1
ATOM 743 C C . TRP A 1 106 ? 19.996 59.031 18.397 1.00 13.57 106 TRP A C 1
ATOM 744 O O . TRP A 1 106 ? 19.795 60.220 18.092 1.00 14.28 106 TRP A O 1
ATOM 755 N N . HIS A 1 107 ? 20.537 58.166 17.556 1.00 14.35 107 HIS A N 1
ATOM 756 C CA . HIS A 1 107 ? 20.589 58.448 16.127 1.00 12.95 107 HIS A CA 1
ATOM 757 C C . HIS A 1 107 ? 20.244 57.064 15.462 1.00 12.94 107 HIS A C 1
ATOM 758 O O . HIS A 1 107 ? 20.822 55.964 15.754 1.00 14.84 107 HIS A O 1
ATOM 765 N N . VAL A 1 108 ? 19.204 57.098 14.632 1.00 13.30 108 VAL A N 1
ATOM 766 C CA . VAL A 1 108 ? 18.646 55.874 14.025 1.00 13.93 108 VAL A CA 1
ATOM 767 C C . VAL A 1 108 ? 19.458 55.327 12.865 1.00 14.06 108 VAL A C 1
ATOM 768 O O . VAL A 1 108 ? 19.208 54.221 12.429 1.00 14.75 108 VAL A O 1
ATOM 772 N N . GLY A 1 109 ? 20.401 56.083 12.331 1.00 14.18 109 GLY A N 1
ATOM 773 C CA . GLY A 1 109 ? 21.160 55.662 11.150 1.00 15.03 109 GLY A CA 1
ATOM 774 C C . GLY A 1 109 ? 20.249 55.269 9.990 1.00 14.98 109 GLY A C 1
ATOM 775 O O . GLY A 1 109 ? 19.343 56.006 9.639 1.00 14.73 109 GLY A O 1
ATOM 776 N N . ARG A 1 110 ? 20.397 54.051 9.471 1.00 14.90 110 ARG A N 1
ATOM 777 C CA . ARG A 1 110 ? 19.607 53.620 8.324 1.00 14.25 110 ARG A CA 1
ATOM 778 C C . ARG A 1 110 ? 18.112 53.413 8.629 1.00 14.40 110 ARG A C 1
ATOM 779 O O . ARG A 1 110 ? 17.338 53.195 7.706 1.00 15.93 110 ARG A O 1
ATOM 787 N N . VAL A 1 111 ? 17.692 53.436 9.898 1.00 15.21 111 VAL A N 1
ATOM 788 C CA . VAL A 1 111 ? 16.292 53.154 10.218 1.00 15.49 111 VAL A CA 1
ATOM 789 C C . VAL A 1 111 ? 15.470 54.460 10.138 1.00 15.79 111 VAL A C 1
ATOM 790 O O . VAL A 1 111 ? 14.949 55.004 11.119 1.00 15.58 111 VAL A O 1
ATOM 794 N N . SER A 1 112 ? 15.358 54.936 8.911 1.00 16.23 112 SER A N 1
ATOM 795 C CA . SER A 1 112 ? 14.790 56.247 8.594 1.00 15.79 112 SER A CA 1
ATOM 796 C C . SER A 1 112 ? 14.336 56.269 7.138 1.00 16.19 112 SER A C 1
ATOM 797 O O . SER A 1 112 ? 14.311 55.231 6.458 1.00 16.16 112 SER A O 1
ATOM 800 N N . HIS A 1 113 ? 13.879 57.434 6.697 1.00 17.55 113 HIS A N 1
ATOM 801 C CA . HIS A 1 113 ? 13.328 57.593 5.363 1.00 17.18 113 HIS A CA 1
ATOM 802 C C . HIS A 1 113 ? 13.384 59.080 5.039 1.00 16.96 113 HIS A C 1
ATOM 803 O O . HIS A 1 113 ? 13.315 59.919 5.929 1.00 17.82 113 HIS A O 1
ATOM 810 N N . GLU A 1 114 ? 13.527 59.376 3.757 1.00 17.14 114 GLU A N 1
ATOM 811 C CA . GLU A 1 114 ? 13.522 60.747 3.256 1.00 17.41 114 GLU A CA 1
ATOM 812 C C . GLU A 1 114 ? 12.362 61.622 3.832 1.00 15.75 114 GLU A C 1
ATOM 813 O O . GLU A 1 114 ? 12.518 62.844 4.114 1.00 17.99 114 GLU A O 1
ATOM 819 N N . LEU A 1 115 ? 11.188 61.008 3.967 1.00 18.01 115 LEU A N 1
ATOM 820 C CA . LEU A 1 115 ? 9.989 61.691 4.433 1.00 18.61 115 LEU A CA 1
ATOM 821 C C . LEU A 1 115 ? 10.065 62.207 5.863 1.00 18.97 115 LEU A C 1
ATOM 822 O O . LEU A 1 115 ? 9.306 63.107 6.200 1.00 20.35 115 LEU A O 1
ATOM 827 N N . VAL A 1 116 ? 10.966 61.655 6.681 1.00 19.56 116 VAL A N 1
ATOM 828 C CA . VAL A 1 116 ? 11.167 62.123 8.068 1.00 20.00 116 VAL A CA 1
ATOM 829 C C . VAL A 1 116 ? 12.480 62.906 8.226 1.00 19.95 116 VAL A C 1
ATOM 830 O O . VAL A 1 116 ? 12.670 63.652 9.203 1.00 22.90 116 VAL A O 1
ATOM 834 N N . GLN A 1 117 ? 13.362 62.801 7.245 1.00 19.44 117 GLN A N 1
ATOM 835 C CA . GLN A 1 117 ? 14.583 63.573 7.205 1.00 20.02 117 GLN A CA 1
ATOM 836 C C . GLN A 1 117 ? 14.314 65.053 6.905 1.00 21.24 117 GLN A C 1
ATOM 837 O O . GLN A 1 117 ? 13.348 65.379 6.211 1.00 22.19 117 GLN A O 1
ATOM 843 N N . PRO A 1 118 ? 15.194 65.952 7.407 1.00 20.87 118 PRO A N 1
ATOM 844 C CA . PRO A 1 118 ? 15.058 67.351 7.058 1.00 22.10 118 PRO A CA 1
ATOM 845 C C . PRO A 1 118 ? 15.303 67.513 5.556 1.00 22.59 118 PRO A C 1
ATOM 846 O O . PRO A 1 118 ? 16.278 66.943 4.972 1.00 23.36 118 PRO A O 1
ATOM 850 N N . ASP A 1 119 ? 14.401 68.258 4.937 1.00 23.97 119 ASP A N 1
ATOM 851 C CA . ASP A 1 119 ? 14.532 68.622 3.563 1.00 24.24 119 ASP A CA 1
ATOM 852 C C . ASP A 1 119 ? 14.634 67.406 2.639 1.00 23.19 119 ASP A C 1
ATOM 853 O O . ASP A 1 119 ? 15.110 67.510 1.512 1.00 23.20 119 ASP A O 1
ATOM 858 N N . GLY A 1 120 ? 14.143 66.259 3.107 1.00 22.34 120 GLY A N 1
ATOM 859 C CA . GLY A 1 120 ? 14.178 65.030 2.317 1.00 21.57 120 GLY A CA 1
ATOM 860 C C . GLY A 1 120 ? 15.551 64.475 2.032 1.00 20.78 120 GLY A C 1
ATOM 861 O O . GLY A 1 120 ? 15.744 63.759 1.038 1.00 21.78 120 GLY A O 1
ATOM 862 N N . GLN A 1 121 ? 16.506 64.757 2.916 1.00 20.28 121 GLN A N 1
ATOM 863 C CA . GLN A 1 121 ? 17.833 64.193 2.809 1.00 19.77 121 GLN A CA 1
ATOM 864 C C . GLN A 1 121 ? 17.786 62.646 2.911 1.00 18.73 121 GLN A C 1
ATOM 865 O O . GLN A 1 121 ? 16.892 62.056 3.558 1.00 19.23 121 GLN A O 1
ATOM 871 N N . GLN A 1 122 ? 18.758 62.016 2.280 1.00 18.54 122 GLN A N 1
ATOM 872 C CA . GLN A 1 122 ? 18.872 60.556 2.337 1.00 18.29 122 GLN A CA 1
ATOM 873 C C . GLN A 1 122 ? 19.336 60.133 3.761 1.00 17.11 122 GLN A C 1
ATOM 874 O O . GLN A 1 122 ? 20.242 60.735 4.321 1.00 18.91 122 GLN A O 1
ATOM 880 N N . PRO A 1 123 ? 18.757 59.045 4.352 1.00 17.89 123 PRO A N 1
ATOM 881 C CA . PRO A 1 123 ? 19.312 58.602 5.631 1.00 17.24 123 PRO A CA 1
ATOM 882 C C . PRO A 1 123 ? 20.801 58.244 5.514 1.00 17.36 123 PRO A C 1
ATOM 883 O O . PRO A 1 123 ? 21.260 57.905 4.400 1.00 18.19 123 PRO A O 1
ATOM 887 N N . VAL A 1 124 ? 21.522 58.291 6.644 1.00 15.70 124 VAL A N 1
ATOM 888 C CA . VAL A 1 124 ? 22.932 57.966 6.666 1.00 16.46 124 VAL A CA 1
ATOM 889 C C . VAL A 1 124 ? 23.203 56.732 7.522 1.00 16.32 124 VAL A C 1
ATOM 890 O O . VAL A 1 124 ? 22.448 56.426 8.455 1.00 15.91 124 VAL A O 1
ATOM 894 N N . ALA A 1 125 ? 24.312 56.063 7.214 1.00 16.00 125 ALA A N 1
ATOM 895 C CA . ALA A 1 125 ? 24.657 54.751 7.835 1.00 16.15 125 ALA A CA 1
ATOM 896 C C . ALA A 1 125 ? 26.134 54.482 7.604 1.00 17.01 125 ALA A C 1
ATOM 897 O O . ALA A 1 125 ? 26.763 55.167 6.791 1.00 18.17 125 ALA A O 1
ATOM 899 N N . PRO A 1 126 ? 26.707 53.496 8.317 1.00 17.14 126 PRO A N 1
ATOM 900 C CA . PRO A 1 126 ? 28.087 53.101 7.979 1.00 17.96 126 PRO A CA 1
ATOM 901 C C . PRO A 1 126 ? 28.245 52.629 6.523 1.00 18.37 126 PRO A C 1
ATOM 902 O O . PRO A 1 126 ? 29.238 52.923 5.884 1.00 18.78 126 PRO A O 1
ATOM 906 N N . SER A 1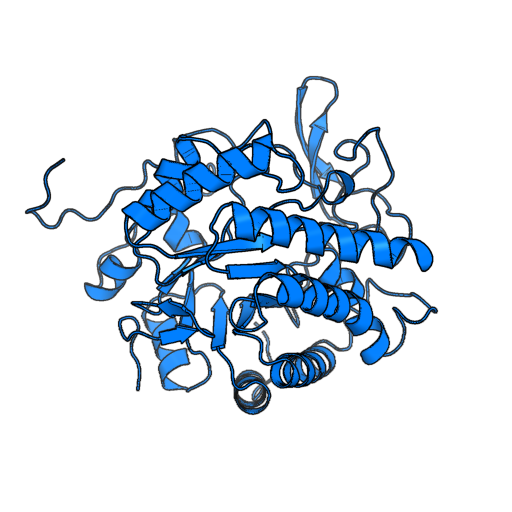 127 ? 27.247 51.906 6.023 1.00 18.41 127 SER A N 1
ATOM 907 C CA . SER A 1 127 ? 27.274 51.375 4.667 1.00 18.65 127 SER A CA 1
ATOM 908 C C . SER A 1 127 ? 25.899 51.494 4.027 1.00 19.17 127 SER A C 1
ATOM 909 O O . SER A 1 127 ? 24.878 51.523 4.717 1.00 19.59 127 SER A O 1
ATOM 912 N N . ALA A 1 128 ? 25.886 51.531 2.693 1.00 19.63 128 ALA A N 1
ATOM 913 C CA . ALA A 1 128 ? 24.677 51.793 1.922 1.00 19.58 128 ALA A CA 1
ATOM 914 C C . ALA A 1 128 ? 23.865 50.503 1.746 1.00 20.01 128 ALA A C 1
ATOM 915 O O . ALA A 1 128 ? 23.744 49.978 0.636 1.00 21.51 128 ALA A O 1
ATOM 917 N N . LEU A 1 129 ? 23.303 50.041 2.858 1.00 19.50 129 LEU A N 1
ATOM 918 C CA . LEU A 1 129 ? 22.516 48.831 2.933 1.00 19.56 129 LEU A CA 1
ATOM 919 C C . LEU A 1 129 ? 21.148 49.141 3.540 1.00 18.27 129 LEU A C 1
ATOM 920 O O . LEU A 1 129 ? 21.062 49.508 4.692 1.00 18.40 129 LEU A O 1
ATOM 925 N N . LYS A 1 130 ? 20.081 48.952 2.769 1.00 18.51 130 LYS A N 1
ATOM 926 C CA . LYS A 1 130 ? 18.731 49.096 3.281 1.00 18.52 130 LYS A CA 1
ATOM 927 C C . LYS A 1 130 ? 18.417 48.020 4.350 1.00 18.08 130 LYS A C 1
ATOM 928 O O . LYS A 1 130 ? 18.704 46.831 4.173 1.00 18.79 130 LYS A O 1
ATOM 934 N N . ALA A 1 131 ? 17.769 48.453 5.427 1.00 19.19 131 ALA A N 1
ATOM 935 C CA . ALA A 1 131 ? 17.300 47.576 6.488 1.00 19.29 131 ALA A CA 1
ATOM 936 C C . ALA A 1 131 ? 16.113 46.740 5.994 1.00 19.42 131 ALA A C 1
ATOM 937 O O . ALA A 1 131 ? 14.989 47.294 5.837 1.00 17.77 131 ALA A O 1
ATOM 939 N N . GLU A 1 132 ? 16.367 45.433 5.767 1.00 19.96 132 GLU A N 1
ATOM 940 C CA . GLU A 1 132 ? 15.390 44.538 5.131 1.00 19.83 132 GLU A CA 1
ATOM 941 C C . GLU A 1 132 ? 14.227 44.351 6.073 1.00 17.86 132 GLU A C 1
ATOM 942 O O . GLU A 1 132 ? 14.427 44.055 7.262 1.00 19.81 132 GLU A O 1
ATOM 948 N N . GLY A 1 133 ? 13.029 44.614 5.567 1.00 17.77 133 GLY A N 1
ATOM 949 C CA . GLY A 1 133 ? 11.795 44.565 6.347 1.00 18.63 133 GLY A CA 1
ATOM 950 C C . GLY A 1 133 ? 11.491 45.659 7.358 1.00 18.55 133 GLY A C 1
ATOM 951 O O . GLY A 1 133 ? 10.398 45.715 7.926 1.00 20.28 133 GLY A O 1
ATOM 952 N N . ALA A 1 134 ? 12.442 46.554 7.590 1.00 18.69 134 ALA A N 1
ATOM 953 C CA . ALA A 1 134 ? 12.265 47.561 8.631 1.00 18.12 134 ALA A CA 1
ATOM 954 C C . ALA A 1 134 ? 11.290 48.659 8.230 1.00 18.27 134 ALA A C 1
ATOM 955 O O . ALA A 1 134 ? 11.259 49.110 7.062 1.00 18.40 134 ALA A O 1
ATOM 957 N N . GLU A 1 135 ? 10.509 49.091 9.212 1.00 18.76 135 GLU A N 1
ATOM 958 C CA . GLU A 1 135 ? 9.635 50.226 9.055 1.00 19.27 135 GLU A CA 1
ATOM 959 C C . GLU A 1 135 ? 9.969 51.304 10.077 1.00 18.70 135 GLU A C 1
ATOM 960 O O . GLU A 1 135 ? 10.328 51.001 11.204 1.00 20.35 135 GLU A O 1
ATOM 966 N N . CYS A 1 136 ? 9.884 52.559 9.664 1.00 18.34 136 CYS A N 1
ATOM 967 C CA . CYS A 1 136 ? 9.962 53.669 10.593 1.00 18.33 136 CYS A CA 1
ATOM 968 C C . CYS A 1 136 ? 8.602 54.355 10.622 1.00 17.73 136 CYS A C 1
ATOM 969 O O . CYS A 1 136 ? 7.639 53.897 10.019 1.00 19.00 136 CYS A O 1
ATOM 972 N N . PHE A 1 137 ? 8.483 55.452 11.337 1.00 17.17 137 PHE A N 1
ATOM 973 C CA . PHE A 1 137 ? 7.170 56.046 11.532 1.00 18.26 137 PHE A CA 1
ATOM 974 C C . PHE A 1 137 ? 7.215 57.494 11.004 1.00 18.88 137 PHE A C 1
ATOM 975 O O . PHE A 1 137 ? 7.892 58.400 11.553 1.00 19.17 137 PHE A O 1
ATOM 983 N N . VAL A 1 138 ? 6.455 57.724 9.944 1.00 19.56 138 VAL A N 1
ATOM 984 C CA . VAL A 1 138 ? 6.567 58.901 9.106 1.00 20.11 138 VAL A CA 1
ATOM 985 C C . VAL A 1 138 ? 5.274 59.711 9.156 1.00 19.22 138 VAL A C 1
ATOM 986 O O . VAL A 1 138 ? 4.208 59.151 9.369 1.00 20.31 138 VAL A O 1
ATOM 990 N N . GLU A 1 139 ? 5.366 61.033 8.967 1.00 18.83 139 GLU A N 1
ATOM 991 C CA . GLU A 1 139 ? 4.197 61.832 8.626 1.00 20.21 139 GLU A CA 1
ATOM 992 C C . GLU A 1 139 ? 4.204 62.092 7.121 1.00 19.68 139 GLU A C 1
ATOM 993 O O . GLU A 1 139 ? 5.154 62.651 6.575 1.00 21.06 139 GLU A O 1
ATOM 999 N N . PHE A 1 140 ? 3.118 61.687 6.474 1.00 20.47 140 PHE A N 1
ATOM 1000 C CA . PHE A 1 140 ? 2.970 61.829 5.031 1.00 20.53 140 PHE A CA 1
ATOM 1001 C C . PHE A 1 140 ? 2.553 63.252 4.690 1.00 21.03 140 PHE A C 1
ATOM 1002 O O . PHE A 1 140 ? 2.165 64.038 5.590 1.00 21.76 140 PHE A O 1
ATOM 1010 N N . GLU A 1 141 ? 2.599 63.584 3.396 1.00 20.89 141 GLU A N 1
ATOM 1011 C CA . GLU A 1 141 ? 2.320 64.948 2.956 1.00 21.76 141 GLU A CA 1
ATOM 1012 C C . GLU A 1 141 ? 0.910 65.399 3.345 1.00 21.47 141 GLU A C 1
ATOM 1013 O O . GLU A 1 141 ? 0.686 66.601 3.586 1.00 22.74 141 GLU A O 1
ATOM 1019 N N . ASP A 1 142 ? -0.045 64.476 3.361 1.00 22.48 142 ASP A N 1
ATOM 1020 C CA . ASP A 1 142 ? -1.439 64.772 3.718 1.00 23.27 142 ASP A CA 1
ATOM 1021 C C . ASP A 1 142 ? -1.697 64.905 5.243 1.00 23.35 142 ASP A C 1
ATOM 1022 O O . ASP A 1 142 ? -2.838 65.069 5.675 1.00 24.36 142 ASP A O 1
ATOM 1027 N N . GLY A 1 143 ? -0.632 64.840 6.043 1.00 22.89 143 GLY A N 1
ATOM 1028 C CA . GLY A 1 143 ? -0.729 65.013 7.475 1.00 23.19 143 GLY A CA 1
ATOM 1029 C C . GLY A 1 143 ? -1.063 63.792 8.305 1.00 23.34 143 GLY A C 1
ATOM 1030 O O . GLY A 1 143 ? -1.018 63.835 9.542 1.00 23.98 143 GLY A O 1
ATOM 1031 N N . THR A 1 144 ? -1.405 62.694 7.635 1.00 23.64 144 THR A N 1
ATOM 1032 C CA . THR A 1 144 ? -1.554 61.395 8.281 1.00 23.11 144 THR A CA 1
ATOM 1033 C C . THR A 1 144 ? -0.168 60.854 8.631 1.00 22.43 144 THR A C 1
ATOM 1034 O O . THR A 1 144 ? 0.840 61.357 8.151 1.00 22.73 144 THR A O 1
ATOM 1038 N N . ALA A 1 145 ? -0.138 59.835 9.477 1.00 22.19 145 ALA A N 1
ATOM 1039 C CA . ALA A 1 145 ? 1.131 59.253 9.923 1.00 21.90 145 ALA A CA 1
ATOM 1040 C C . ALA A 1 145 ? 1.008 57.724 10.034 1.00 21.77 145 ALA A C 1
ATOM 1041 O O . ALA A 1 145 ? -0.074 57.192 10.255 1.00 22.67 145 ALA A O 1
ATOM 1043 N N . GLY A 1 146 ? 2.129 57.027 9.876 1.00 20.54 146 GLY A N 1
ATOM 1044 C CA . GLY A 1 146 ? 2.100 55.603 9.960 1.00 20.64 146 GLY A CA 1
ATOM 1045 C C . GLY A 1 146 ? 3.450 54.954 9.738 1.00 20.09 146 GLY A C 1
ATOM 1046 O O . GLY A 1 146 ? 4.420 55.594 9.312 1.00 19.62 146 GLY A O 1
ATOM 1047 N N . LEU A 1 147 ? 3.508 53.674 10.072 1.00 19.90 147 LEU A N 1
ATOM 1048 C CA . LEU A 1 147 ? 4.674 52.876 9.749 1.00 18.92 147 LEU A CA 1
ATOM 1049 C C . LEU A 1 147 ? 4.876 52.835 8.232 1.00 18.72 147 LEU A C 1
ATOM 1050 O O . LEU A 1 147 ? 3.914 52.786 7.454 1.00 19.64 147 LEU A O 1
ATOM 1055 N N . HIS A 1 148 ? 6.139 52.874 7.828 1.00 18.00 148 HIS A N 1
ATOM 1056 C CA . HIS A 1 148 ? 6.507 53.019 6.428 1.00 17.26 148 HIS A CA 1
ATOM 1057 C C . HIS A 1 148 ? 7.851 52.386 6.230 1.00 17.30 148 HIS A C 1
ATOM 1058 O O . HIS A 1 148 ? 8.734 52.546 7.095 1.00 18.23 148 HIS A O 1
ATOM 1065 N N . PRO A 1 149 ? 8.030 51.607 5.127 1.00 16.90 149 PRO A N 1
ATOM 1066 C CA . PRO A 1 149 ? 9.311 50.973 4.974 1.00 16.90 149 PRO A CA 1
ATOM 1067 C C . PRO A 1 149 ? 10.486 51.914 4.882 1.00 16.51 149 PRO A C 1
ATOM 1068 O O . PRO A 1 149 ? 10.432 52.896 4.143 1.00 17.24 149 PRO A O 1
ATOM 1072 N N . THR A 1 150 ? 11.541 51.605 5.634 1.00 17.88 150 THR A N 1
ATOM 1073 C CA . THR A 1 150 ? 12.751 52.423 5.613 1.00 16.61 150 THR A CA 1
ATOM 1074 C C . THR A 1 150 ? 13.408 52.402 4.224 1.00 16.81 150 THR A C 1
ATOM 1075 O O . THR A 1 150 ? 13.265 51.459 3.463 1.00 16.76 150 THR A O 1
ATOM 1079 N N . SER A 1 151 ? 14.135 53.465 3.915 1.00 17.15 151 SER A N 1
ATOM 1080 C CA . SER A 1 151 ? 14.750 53.616 2.601 1.00 17.21 151 SER A CA 1
ATOM 1081 C C . SER A 1 151 ? 16.237 53.224 2.615 1.00 18.06 151 SER A C 1
ATOM 1082 O O . SER A 1 151 ? 16.803 52.814 3.638 1.00 18.69 151 SER A O 1
ATOM 1085 N N . THR A 1 152 ? 16.865 53.326 1.455 1.00 17.56 152 THR A N 1
ATOM 1086 C CA . THR A 1 152 ? 18.252 52.920 1.330 1.00 17.85 152 THR A CA 1
ATOM 1087 C C . THR A 1 152 ? 19.147 54.074 1.766 1.00 16.65 152 THR A C 1
ATOM 1088 O O . THR A 1 152 ? 19.082 55.194 1.200 1.00 17.56 152 THR A O 1
ATOM 1092 N N . PRO A 1 153 ? 19.991 53.844 2.798 1.00 16.58 153 PRO A N 1
ATOM 1093 C CA . PRO A 1 153 ? 20.842 54.906 3.281 1.00 17.48 153 PRO A CA 1
ATOM 1094 C C . PRO A 1 153 ? 22.048 55.094 2.365 1.00 18.57 153 PRO A C 1
ATOM 1095 O O . PRO A 1 153 ? 22.319 54.268 1.502 1.00 17.89 153 PRO A O 1
ATOM 1099 N N . ARG A 1 154 ? 22.723 56.224 2.527 1.00 19.33 154 ARG A N 1
ATOM 1100 C CA . ARG A 1 154 ? 24.055 56.403 1.966 1.00 19.62 154 ARG A CA 1
ATOM 1101 C C . ARG A 1 154 ? 25.120 56.148 3.020 1.00 19.28 154 ARG A C 1
ATOM 1102 O O . ARG A 1 154 ? 24.905 56.373 4.214 1.00 18.83 154 ARG A O 1
ATOM 1110 N N . ALA A 1 155 ? 26.274 55.680 2.572 1.00 19.66 155 ALA A N 1
ATOM 1111 C CA . ALA A 1 155 ? 27.390 55.422 3.476 1.00 19.85 155 ALA A CA 1
ATOM 1112 C C . ALA A 1 155 ? 27.995 56.778 3.838 1.00 19.58 155 ALA A C 1
ATOM 1113 O O . ALA A 1 155 ? 28.338 57.586 2.965 1.00 20.70 155 ALA A O 1
ATOM 1115 N N . LEU A 1 156 ? 28.172 57.007 5.121 1.00 19.49 156 LEU A N 1
ATOM 1116 C CA . LEU A 1 156 ? 28.817 58.216 5.565 1.00 19.72 156 LEU A CA 1
ATOM 1117 C C . LEU A 1 156 ? 30.232 58.319 4.965 1.00 20.12 156 LEU A C 1
ATOM 1118 O O . LEU A 1 156 ? 30.955 57.326 4.883 1.00 20.70 156 LEU A O 1
ATOM 1123 N N . GLU A 1 157 ? 30.616 59.531 4.551 1.00 20.58 157 GLU A N 1
ATOM 1124 C CA . GLU A 1 157 ? 32.012 59.761 4.213 1.00 21.32 157 GLU A CA 1
ATOM 1125 C C . GLU A 1 157 ? 32.840 59.737 5.504 1.00 21.10 157 GLU A C 1
ATOM 1126 O O . GLU A 1 157 ? 32.369 60.152 6.578 1.00 21.37 157 GLU A O 1
ATOM 1132 N N . THR A 1 158 ? 34.095 59.335 5.378 1.00 21.47 158 THR A N 1
ATOM 1133 C CA . THR A 1 158 ? 35.005 59.284 6.516 1.00 22.05 158 THR A CA 1
ATOM 1134 C C . THR A 1 158 ? 35.026 60.640 7.226 1.00 22.35 158 THR A C 1
ATOM 1135 O O . THR A 1 158 ? 35.001 60.712 8.465 1.00 23.04 158 THR A O 1
ATOM 1139 N N . ASP A 1 159 ? 35.037 61.719 6.440 1.00 23.18 159 ASP A N 1
ATOM 1140 C CA . ASP A 1 159 ? 35.093 63.059 7.015 1.00 24.01 159 ASP A CA 1
ATOM 1141 C C . ASP A 1 159 ? 33.762 63.619 7.560 1.00 23.75 159 ASP A C 1
ATOM 1142 O O . ASP A 1 159 ? 33.743 64.720 8.119 1.00 24.47 159 ASP A O 1
ATOM 1147 N N . GLU A 1 160 ? 32.667 62.865 7.417 1.00 22.45 160 GLU A N 1
ATOM 1148 C CA . GLU A 1 160 ? 31.384 63.214 8.047 1.00 22.59 160 GLU A CA 1
ATOM 1149 C C . GLU A 1 160 ? 31.244 62.578 9.446 1.00 21.79 160 GLU A C 1
ATOM 1150 O O . GLU A 1 160 ? 30.359 62.937 10.224 1.00 20.95 160 GLU A O 1
ATOM 1156 N N . ILE A 1 161 ? 32.111 61.645 9.766 1.00 21.88 161 ILE A N 1
ATOM 1157 C CA . ILE A 1 161 ? 31.978 60.948 11.040 1.00 22.75 161 ILE A CA 1
ATOM 1158 C C . ILE A 1 161 ? 32.258 61.881 12.239 1.00 22.41 161 ILE A C 1
ATOM 1159 O O . ILE A 1 161 ? 31.498 61.867 13.211 1.00 22.89 161 ILE A O 1
ATOM 1164 N N . PRO A 1 162 ? 33.301 62.756 12.151 1.00 22.47 162 PRO A N 1
ATOM 1165 C CA . PRO A 1 162 ? 33.505 63.716 13.257 1.00 21.96 162 PRO A CA 1
ATOM 1166 C C . PRO A 1 162 ? 32.291 64.612 13.572 1.00 20.60 162 PRO A C 1
ATOM 1167 O O . PRO A 1 162 ? 32.037 64.950 14.728 1.00 21.51 162 PRO A O 1
ATOM 1171 N N . GLY A 1 163 ? 31.562 65.008 12.541 1.00 20.32 163 GLY A N 1
ATOM 1172 C CA . GLY A 1 163 ? 30.373 65.812 12.719 1.00 19.82 163 GLY A CA 1
ATOM 1173 C C . GLY A 1 163 ? 29.282 65.137 13.547 1.00 19.00 163 GLY A C 1
ATOM 1174 O O . GLY A 1 163 ? 28.608 65.768 14.360 1.00 18.89 163 GLY A O 1
ATOM 1175 N N . ILE A 1 164 ? 29.133 63.821 13.359 1.00 18.10 164 ILE A N 1
ATOM 1176 C CA . ILE A 1 164 ? 28.155 63.064 14.132 1.00 17.98 164 ILE A CA 1
ATOM 1177 C C . ILE A 1 164 ? 28.627 62.952 15.602 1.00 17.37 164 ILE A C 1
ATOM 1178 O O . ILE A 1 164 ? 27.825 63.165 16.534 1.00 17.20 164 ILE A O 1
ATOM 1183 N N . VAL A 1 165 ? 29.922 62.656 15.800 1.00 16.76 165 VAL A N 1
ATOM 1184 C CA . VAL A 1 165 ? 30.496 62.638 17.149 1.00 17.79 165 VAL A CA 1
ATOM 1185 C C . VAL A 1 165 ? 30.188 64.009 17.845 1.00 17.70 165 VAL A C 1
ATOM 1186 O O . VAL A 1 165 ? 29.781 64.064 19.003 1.00 18.56 165 VAL A O 1
ATOM 1190 N N . GLU A 1 166 ? 30.387 65.110 17.121 1.00 19.03 166 GLU A N 1
ATOM 1191 C CA . GLU A 1 166 ? 30.113 66.424 17.670 1.00 19.05 166 GLU A CA 1
ATOM 1192 C C . GLU A 1 166 ? 28.624 66.637 17.965 1.00 18.70 166 GLU A C 1
ATOM 1193 O O . GLU A 1 166 ? 28.276 67.274 18.957 1.00 17.94 166 GLU A O 1
ATOM 1199 N N . ASP A 1 167 ? 27.744 66.043 17.151 1.00 17.95 167 ASP A N 1
ATOM 1200 C CA . ASP A 1 167 ? 26.331 66.110 17.444 1.00 17.77 167 ASP A CA 1
ATOM 1201 C C . ASP A 1 167 ? 26.021 65.415 18.790 1.00 16.37 167 ASP A C 1
ATOM 1202 O O . ASP A 1 167 ? 25.183 65.892 19.590 1.00 16.66 167 ASP A O 1
ATOM 1207 N N . TYR A 1 168 ? 26.631 64.243 19.013 1.00 16.67 168 TYR A N 1
ATOM 1208 C CA . TYR A 1 168 ? 26.470 63.614 20.326 1.00 16.49 168 TYR A CA 1
ATOM 1209 C C . TYR A 1 168 ? 27.024 64.508 21.454 1.00 15.88 168 TYR A C 1
ATOM 1210 O O . TYR A 1 168 ? 26.427 64.626 22.524 1.00 15.84 168 TYR A O 1
ATOM 1219 N N . ARG A 1 169 ? 28.183 65.134 21.215 1.00 16.96 169 ARG A N 1
ATOM 1220 C CA . ARG A 1 169 ? 28.814 65.975 22.241 1.00 18.05 169 ARG A CA 1
ATOM 1221 C C . ARG A 1 169 ? 27.920 67.162 22.626 1.00 16.13 169 ARG A C 1
ATOM 1222 O O . ARG A 1 169 ? 27.699 67.405 23.817 1.00 16.73 169 ARG A O 1
ATOM 1230 N N . GLN A 1 170 ? 27.360 67.847 21.621 1.00 16.86 170 GLN A N 1
ATOM 1231 C CA . GLN A 1 170 ? 26.504 69.011 21.855 1.00 16.86 170 GLN A CA 1
ATOM 1232 C C . GLN A 1 170 ? 25.211 68.597 22.557 1.00 17.27 170 GLN A C 1
ATOM 1233 O O . GLN A 1 170 ? 24.718 69.289 23.424 1.00 16.46 170 GLN A O 1
ATOM 1235 N N . ALA A 1 171 ? 24.684 67.414 22.191 1.00 16.28 171 ALA A N 1
ATOM 1236 C CA . ALA A 1 171 ? 23.480 66.849 22.859 1.00 15.93 171 ALA A CA 1
ATOM 1237 C C . ALA A 1 171 ? 23.767 66.682 24.361 1.00 15.72 171 ALA A C 1
ATOM 1238 O O . ALA A 1 171 ? 22.996 67.123 25.209 1.00 16.75 171 ALA A O 1
ATOM 1240 N N . ALA A 1 172 ? 24.930 66.113 24.672 1.00 14.80 172 ALA A N 1
ATOM 1241 C CA . ALA A 1 172 ? 25.342 65.948 26.071 1.00 15.00 172 ALA A CA 1
ATOM 1242 C C . ALA A 1 172 ? 25.494 67.326 26.773 1.00 14.95 172 ALA A C 1
ATOM 1243 O O . ALA A 1 172 ? 25.118 67.480 27.922 1.00 15.41 172 ALA A O 1
ATOM 1245 N N . GLN A 1 173 ? 26.056 68.314 26.065 1.00 15.86 173 GLN A N 1
ATOM 1246 C CA . GLN A 1 173 ? 26.231 69.671 26.640 1.00 16.78 173 GLN A CA 1
ATOM 1247 C C . GLN A 1 173 ? 24.861 70.241 27.022 1.00 15.37 173 GLN A C 1
ATOM 1248 O O . GLN A 1 173 ? 24.688 70.783 28.126 1.00 16.93 173 GLN A O 1
ATOM 1254 N N . ARG A 1 174 ? 23.892 70.105 26.118 1.00 14.69 174 ARG A N 1
ATOM 1255 C CA . ARG A 1 174 ? 22.529 70.520 26.385 1.00 14.63 174 ARG A CA 1
ATOM 1256 C C . ARG A 1 174 ? 21.909 69.762 27.544 1.00 15.26 174 ARG A C 1
ATOM 1257 O O . ARG A 1 174 ? 21.256 70.324 28.400 1.00 16.12 174 ARG A O 1
ATOM 1265 N N . ALA A 1 175 ? 22.128 68.448 27.524 1.00 15.09 175 ALA A N 1
ATOM 1266 C CA . ALA A 1 175 ? 21.616 67.560 28.615 1.00 14.40 175 ALA A CA 1
ATOM 1267 C C . ALA A 1 175 ? 22.177 67.992 29.982 1.00 14.90 175 ALA A C 1
ATOM 1268 O O . ALA A 1 175 ? 21.478 68.016 30.997 1.00 16.34 175 ALA A O 1
ATOM 1270 N N . LYS A 1 176 ? 23.462 68.315 30.008 1.00 16.57 176 LYS A N 1
ATOM 1271 C CA . LYS A 1 176 ? 24.106 68.649 31.252 1.00 16.12 176 LYS A CA 1
ATOM 1272 C C . LYS A 1 176 ? 23.509 69.999 31.775 1.00 15.97 176 LYS A C 1
ATOM 1273 O O . LYS A 1 176 ? 23.157 70.120 32.963 1.00 17.17 176 LYS A O 1
ATOM 1279 N N . ARG A 1 177 ? 23.320 70.960 30.884 1.00 17.60 177 ARG A N 1
ATOM 1280 C CA . ARG A 1 177 ? 22.720 72.238 31.256 1.00 18.12 177 ARG A CA 1
ATOM 1281 C C . ARG A 1 177 ? 21.273 72.108 31.723 1.00 16.79 177 ARG A C 1
ATOM 1282 O O . ARG A 1 177 ? 20.827 72.790 32.669 1.00 18.48 177 ARG A O 1
ATOM 1290 N N . ALA A 1 178 ? 20.536 71.182 31.090 1.00 15.81 178 ALA A N 1
ATOM 1291 C CA . ALA A 1 178 ? 19.165 70.914 31.457 1.00 15.45 178 ALA A CA 1
ATOM 1292 C C . ALA A 1 178 ? 19.049 70.239 32.825 1.00 15.10 178 ALA A C 1
ATOM 1293 O O . ALA A 1 178 ? 17.947 70.132 33.348 1.00 17.46 178 ALA A O 1
ATOM 1295 N N . GLY A 1 179 ? 20.165 69.737 33.362 1.00 15.68 179 GLY A N 1
ATOM 1296 C CA . GLY A 1 179 ? 20.171 69.107 34.686 1.00 14.57 179 GLY A CA 1
ATOM 1297 C C . GLY A 1 179 ? 20.137 67.602 34.762 1.00 14.47 179 GLY A C 1
ATOM 1298 O O . GLY A 1 179 ? 20.017 67.111 35.843 1.00 14.84 179 GLY A O 1
ATOM 1299 N N . PHE A 1 180 ? 20.205 66.918 33.630 1.00 14.21 180 PHE A N 1
ATOM 1300 C CA . PHE A 1 180 ? 20.210 65.450 33.699 1.00 13.70 180 PHE A CA 1
ATOM 1301 C C . PHE A 1 180 ? 21.317 64.940 34.601 1.00 14.06 180 PHE A C 1
ATOM 1302 O O . PHE A 1 180 ? 22.445 65.359 34.578 1.00 14.13 180 PHE A O 1
ATOM 1310 N N . ASP A 1 181 ? 21.015 63.831 35.273 1.00 13.48 181 ASP A N 1
ATOM 1311 C CA . ASP A 1 181 ? 21.995 63.210 36.190 1.00 14.11 181 ASP A CA 1
ATOM 1312 C C . ASP A 1 181 ? 23.066 62.356 35.460 1.00 13.07 181 ASP A C 1
ATOM 1313 O O . ASP A 1 181 ? 24.231 62.246 35.865 1.00 14.15 181 ASP A O 1
ATOM 1318 N N . MET A 1 182 ? 22.660 61.936 34.291 1.00 13.07 182 MET A N 1
ATOM 1319 C CA . MET A 1 182 ? 23.492 61.006 33.457 1.00 13.27 182 MET A CA 1
ATOM 1320 C C . MET A 1 182 ? 23.073 61.144 32.005 1.00 13.14 182 MET A C 1
ATOM 1321 O O . MET A 1 182 ? 21.983 61.609 31.703 1.00 13.90 182 MET A O 1
ATOM 1326 N N . VAL A 1 183 ? 23.914 60.624 31.114 1.00 14.65 183 VAL A N 1
ATOM 1327 C CA . VAL A 1 183 ? 23.478 60.257 29.739 1.00 13.07 183 VAL A CA 1
ATOM 1328 C C . VAL A 1 183 ? 23.745 58.763 29.492 1.00 13.10 183 VAL A C 1
ATOM 1329 O O . VAL A 1 183 ? 24.721 58.240 29.994 1.00 15.46 183 VAL A O 1
ATOM 1333 N N . GLU A 1 184 ? 22.951 58.231 28.574 1.00 13.62 184 GLU A N 1
ATOM 1334 C CA . GLU A 1 184 ? 23.103 56.858 28.097 1.00 13.30 184 GLU A CA 1
ATOM 1335 C C . GLU A 1 184 ? 23.235 56.922 26.582 1.00 13.98 184 GLU A C 1
ATOM 1336 O O . GLU A 1 184 ? 22.368 57.477 25.883 1.00 15.72 184 GLU A O 1
ATOM 1342 N N . VAL A 1 185 ? 24.388 56.472 26.105 1.00 13.42 185 VAL A N 1
ATOM 1343 C CA . VAL A 1 185 ? 24.625 56.353 24.692 1.00 14.24 185 VAL A CA 1
ATOM 1344 C C . VAL A 1 185 ? 23.828 55.172 24.167 1.00 14.64 185 VAL A C 1
ATOM 1345 O O . VAL A 1 185 ? 24.071 54.028 24.574 1.00 15.38 185 VAL A O 1
ATOM 1349 N N . HIS A 1 186 ? 22.917 55.390 23.218 1.00 14.07 186 HIS A N 1
ATOM 1350 C CA . HIS A 1 186 ? 22.162 54.286 22.636 1.00 14.66 186 HIS A CA 1
ATOM 1351 C C . HIS A 1 186 ? 23.019 53.614 21.558 1.00 14.05 186 HIS A C 1
ATOM 1352 O O . HIS A 1 186 ? 23.122 54.076 20.410 1.00 16.25 186 HIS A O 1
ATOM 1359 N N . ALA A 1 187 ? 23.636 52.493 21.894 1.00 14.62 187 ALA A N 1
ATOM 1360 C CA . ALA A 1 187 ? 24.381 51.721 20.906 1.00 14.90 187 ALA A CA 1
ATOM 1361 C C . ALA A 1 187 ? 23.718 50.365 20.686 1.00 14.59 187 ALA A C 1
ATOM 1362 O O . ALA A 1 187 ? 24.353 49.338 20.345 1.00 16.27 187 ALA A O 1
ATOM 1364 N N . ALA A 1 188 ? 22.396 50.327 20.871 1.00 14.69 188 ALA A N 1
ATOM 1365 C CA . ALA A 1 188 ? 21.642 49.050 20.867 1.00 14.24 188 ALA A CA 1
ATOM 1366 C C . ALA A 1 188 ? 20.501 49.083 19.846 1.00 14.51 188 ALA A C 1
ATOM 1367 O O . ALA A 1 188 ? 20.289 50.088 19.179 1.00 16.14 188 ALA A O 1
ATOM 1369 N N . ASN A 1 189 ? 19.712 48.023 19.776 1.00 15.59 189 ASN A N 1
ATOM 1370 C CA . ASN A 1 189 ? 18.501 47.988 18.994 1.00 15.08 189 ASN A CA 1
ATOM 1371 C C . ASN A 1 189 ? 18.669 48.410 17.519 1.00 15.36 189 ASN A C 1
ATOM 1372 O O . ASN A 1 189 ? 17.732 48.885 16.890 1.00 17.41 189 ASN A O 1
ATOM 1377 N N . ALA A 1 190 ? 19.873 48.215 17.002 1.00 14.47 190 ALA A N 1
ATOM 1378 C CA . ALA A 1 190 ? 20.197 48.373 15.603 1.00 15.57 190 ALA A CA 1
ATOM 1379 C C . ALA A 1 190 ? 20.138 49.805 15.116 1.00 16.09 190 ALA A C 1
ATOM 1380 O O . ALA A 1 190 ? 19.956 50.033 13.929 1.00 16.29 190 ALA A O 1
ATOM 1382 N N . CYS A 1 191 ? 20.343 50.756 16.047 1.00 16.82 191 CYS A N 1
ATOM 1383 C CA . CYS A 1 191 ? 20.444 52.161 15.706 1.00 16.31 191 CYS A CA 1
ATOM 1384 C C . CYS A 1 191 ? 21.899 52.468 15.260 1.00 16.62 191 CYS A C 1
ATOM 1385 O O . CYS A 1 191 ? 22.704 51.518 15.092 1.00 15.95 191 CYS A O 1
ATOM 1388 N N . LEU A 1 192 ? 22.245 53.721 15.007 1.00 16.91 192 LEU A N 1
ATOM 1389 C CA . LEU A 1 192 ? 23.482 53.991 14.277 1.00 15.61 192 LEU A CA 1
ATOM 1390 C C . LEU A 1 192 ? 24.759 53.417 14.877 1.00 15.72 192 LEU A C 1
ATOM 1391 O O . LEU A 1 192 ? 25.522 52.707 14.147 1.00 15.72 192 LEU A O 1
ATOM 1396 N N . PRO A 1 193 ? 25.011 53.674 16.185 1.00 14.61 193 PRO A N 1
ATOM 1397 C CA . PRO A 1 193 ? 26.255 53.071 16.698 1.00 15.52 193 PRO A CA 1
ATOM 1398 C C . PRO A 1 193 ? 26.304 51.521 16.569 1.00 15.93 193 PRO A C 1
ATOM 1399 O O . PRO A 1 193 ? 27.366 50.954 16.261 1.00 16.20 193 PRO A O 1
ATOM 1403 N N . ASN A 1 194 ? 25.171 50.824 16.772 1.00 14.88 194 ASN A N 1
ATOM 1404 C CA . ASN A 1 194 ? 25.082 49.359 16.605 1.00 14.69 194 ASN A CA 1
ATOM 1405 C C . ASN A 1 194 ? 25.379 48.992 15.154 1.00 14.78 194 ASN A C 1
ATOM 1406 O O . ASN A 1 194 ? 25.987 47.975 14.891 1.00 16.04 194 ASN A O 1
ATOM 1411 N N . GLN A 1 195 ? 24.867 49.735 14.201 1.00 14.31 195 GLN A N 1
ATOM 1412 C CA . GLN A 1 195 ? 25.165 49.552 12.786 1.00 13.63 195 GLN A CA 1
ATOM 1413 C C . GLN A 1 195 ? 26.670 49.551 12.519 1.00 14.93 195 GLN A C 1
ATOM 1414 O O . GLN A 1 195 ? 27.137 48.742 11.719 1.00 16.36 195 GLN A O 1
ATOM 1420 N N . PHE A 1 196 ? 27.422 50.432 13.174 1.00 16.37 196 PHE A N 1
ATOM 1421 C CA . PHE A 1 196 ? 28.875 50.407 13.067 1.00 16.44 196 PHE A CA 1
ATOM 1422 C C . PHE A 1 196 ? 29.450 49.139 13.708 1.00 17.05 196 PHE A C 1
ATOM 1423 O O . PHE A 1 196 ? 30.401 48.572 13.180 1.00 18.98 196 PHE A O 1
ATOM 1431 N N . LEU A 1 197 ? 28.955 48.788 14.892 1.00 16.95 197 LEU A N 1
ATOM 1432 C CA . LEU A 1 197 ? 29.489 47.627 15.633 1.00 16.74 197 LEU A CA 1
ATOM 1433 C C . LEU A 1 197 ? 29.344 46.296 14.927 1.00 17.76 197 LEU A C 1
ATOM 1434 O O . LEU A 1 197 ? 30.218 45.439 15.098 1.00 19.24 197 LEU A O 1
ATOM 1439 N N . ALA A 1 198 ? 28.228 46.119 14.213 1.00 17.60 198 ALA A N 1
ATOM 1440 C CA . ALA A 1 198 ? 27.826 44.814 13.677 1.00 17.44 198 ALA A CA 1
ATOM 1441 C C . ALA A 1 198 ? 28.450 44.552 12.317 1.00 18.18 198 ALA A C 1
ATOM 1442 O O . ALA A 1 198 ? 28.499 45.450 11.458 1.00 20.31 198 ALA A O 1
ATOM 1444 N N . THR A 1 199 ? 28.875 43.301 12.096 1.00 18.21 199 THR A N 1
ATOM 1445 C CA . THR A 1 199 ? 29.467 42.964 10.806 1.00 18.58 199 THR A CA 1
ATOM 1446 C C . THR A 1 199 ? 28.492 43.047 9.617 1.00 18.89 199 THR A C 1
ATOM 1447 O O . THR A 1 199 ? 28.907 43.356 8.505 1.00 21.20 199 THR A O 1
ATOM 1451 N N . GLY A 1 200 ? 27.217 42.748 9.841 1.00 18.64 200 GLY A N 1
ATOM 1452 C CA . GLY A 1 200 ? 26.236 42.738 8.756 1.00 18.90 200 GLY A CA 1
ATOM 1453 C C . GLY A 1 200 ? 25.985 44.082 8.137 1.00 19.11 200 GLY A C 1
ATOM 1454 O O . GLY A 1 200 ? 25.681 44.195 6.946 1.00 20.52 200 GLY A O 1
ATOM 1455 N N . THR A 1 201 ? 26.077 45.100 8.976 1.00 20.08 201 THR A N 1
ATOM 1456 C CA . THR A 1 201 ? 25.692 46.456 8.598 1.00 19.70 201 THR A CA 1
ATOM 1457 C C . THR A 1 201 ? 26.883 47.340 8.288 1.00 20.02 201 THR A C 1
ATOM 1458 O O . THR A 1 201 ? 26.714 48.417 7.732 1.00 20.26 201 THR A O 1
ATOM 1462 N N . ASN A 1 202 ? 28.084 46.891 8.657 1.00 20.45 202 ASN A N 1
ATOM 1463 C CA . ASN A 1 202 ? 29.284 47.680 8.487 1.00 20.14 202 ASN A CA 1
ATOM 1464 C C . ASN A 1 202 ? 30.250 46.982 7.515 1.00 20.99 202 ASN A C 1
ATOM 1465 O O . ASN A 1 202 ? 30.895 45.967 7.885 1.00 22.24 202 ASN A O 1
ATOM 1470 N N . ARG A 1 203 ? 30.314 47.487 6.283 1.00 20.98 203 ARG A N 1
ATOM 1471 C CA . ARG A 1 203 ? 31.192 46.890 5.235 1.00 22.81 203 ARG A CA 1
ATOM 1472 C C . ARG A 1 203 ? 32.253 47.910 4.826 1.00 22.90 203 ARG A C 1
ATOM 1473 O O . ARG A 1 203 ? 32.848 47.833 3.745 1.00 23.64 203 ARG A O 1
ATOM 1481 N N . ARG A 1 204 ? 32.483 48.887 5.698 1.00 22.76 204 ARG A N 1
ATOM 1482 C CA . ARG A 1 204 ? 33.451 49.924 5.433 1.00 22.81 204 ARG A CA 1
ATOM 1483 C C . ARG A 1 204 ? 34.866 49.382 5.338 1.00 23.29 204 ARG A C 1
ATOM 1484 O O . ARG A 1 204 ? 35.236 48.433 6.026 1.00 24.11 204 ARG A O 1
ATOM 1492 N N . THR A 1 205 ? 35.677 50.052 4.536 1.00 25.20 205 THR A N 1
ATOM 1493 C CA . THR A 1 205 ? 37.097 49.695 4.371 1.00 25.50 205 THR A CA 1
ATOM 1494 C C . THR A 1 205 ? 38.043 50.799 4.819 1.00 26.05 205 THR A C 1
ATOM 1495 O O . THR A 1 205 ? 39.259 50.687 4.632 1.00 26.46 205 THR A O 1
ATOM 1499 N N . ASP A 1 206 ? 37.490 51.854 5.424 1.00 25.82 206 ASP A N 1
ATOM 1500 C CA . ASP A 1 206 ? 38.306 52.871 6.079 1.00 25.31 206 ASP A CA 1
ATOM 1501 C C . ASP A 1 206 ? 38.594 52.444 7.525 1.00 25.08 206 ASP A C 1
ATOM 1502 O O . ASP A 1 206 ? 38.423 51.269 7.878 1.00 26.65 206 ASP A O 1
ATOM 1507 N N . GLN A 1 207 ? 39.051 53.375 8.352 1.00 24.18 207 GLN A N 1
ATOM 1508 C CA . GLN A 1 207 ? 39.404 53.044 9.729 1.00 24.10 207 GLN A CA 1
ATOM 1509 C C . GLN A 1 207 ? 38.178 52.757 10.632 1.00 23.59 207 GLN A C 1
ATOM 1510 O O . GLN A 1 207 ? 38.336 52.452 11.801 1.00 24.19 207 GLN A O 1
ATOM 1516 N N . TYR A 1 208 ? 36.970 52.869 10.090 1.00 22.71 208 TYR A N 1
ATOM 1517 C CA . TYR A 1 208 ? 35.743 52.658 10.871 1.00 22.39 208 TYR A CA 1
ATOM 1518 C C . TYR A 1 208 ? 35.032 51.367 10.519 1.00 22.50 208 TYR A C 1
ATOM 1519 O O . TYR A 1 208 ? 33.918 51.140 10.977 1.00 22.41 208 TYR A O 1
ATOM 1528 N N . GLY A 1 209 ? 35.686 50.505 9.732 1.00 22.94 209 GLY A N 1
ATOM 1529 C CA . GLY A 1 209 ? 35.179 49.156 9.479 1.00 23.22 209 GLY A CA 1
ATOM 1530 C C . GLY A 1 209 ? 36.300 48.164 9.203 1.00 24.05 209 GLY A C 1
ATOM 1531 O O . GLY A 1 209 ? 37.468 48.540 9.044 1.00 24.85 209 GLY A O 1
ATOM 1532 N N . GLY A 1 210 ? 35.926 46.898 9.158 1.00 24.63 210 GLY A N 1
ATOM 1533 C CA . GLY A 1 210 ? 36.876 45.811 9.004 1.00 25.13 210 GLY A CA 1
ATOM 1534 C C . GLY A 1 210 ? 36.991 45.104 10.341 1.00 25.75 210 GLY A C 1
ATOM 1535 O O . GLY A 1 210 ? 36.104 44.362 10.737 1.00 28.12 210 GLY A O 1
ATOM 1536 N N . SER A 1 211 ? 38.041 45.409 11.062 1.00 25.74 211 SER A N 1
ATOM 1537 C CA . SER A 1 211 ? 38.376 44.733 12.297 1.00 24.90 211 SER A CA 1
ATOM 1538 C C . SER A 1 211 ? 37.439 45.131 13.438 1.00 24.95 211 SER A C 1
ATOM 1539 O O . SER A 1 211 ? 36.675 46.117 13.354 1.00 24.47 211 SER A O 1
ATOM 1542 N N . ILE A 1 212 ? 37.516 44.371 14.521 1.00 24.13 212 ILE A N 1
ATOM 1543 C CA . ILE A 1 212 ? 36.786 44.711 15.741 1.00 24.22 212 ILE A CA 1
ATOM 1544 C C . ILE A 1 212 ? 37.131 46.134 16.196 1.00 23.37 212 ILE A C 1
ATOM 1545 O O . ILE A 1 212 ? 36.233 46.930 16.496 1.00 23.65 212 ILE A O 1
ATOM 1550 N N . GLU A 1 213 ? 38.418 46.462 16.231 1.00 23.62 213 GLU A N 1
ATOM 1551 C CA . GLU A 1 213 ? 38.856 47.798 16.702 1.00 23.41 213 GLU A CA 1
ATOM 1552 C C . GLU A 1 213 ? 38.274 48.892 15.798 1.00 23.06 213 GLU A C 1
ATOM 1553 O O . GLU A 1 213 ? 37.833 49.942 16.270 1.00 24.36 213 GLU A O 1
ATOM 1559 N N . ASN A 1 214 ? 38.252 48.634 14.497 1.00 22.98 214 ASN A N 1
ATOM 1560 C CA . ASN A 1 214 ? 37.732 49.599 13.527 1.00 21.53 214 ASN A CA 1
ATOM 1561 C C . ASN A 1 214 ? 36.216 49.807 13.702 1.00 20.43 214 ASN A C 1
ATOM 1562 O O . ASN A 1 214 ? 35.742 50.937 13.742 1.00 20.75 214 ASN A O 1
ATOM 1567 N N . ARG A 1 215 ? 35.468 48.724 13.847 1.00 20.20 215 ARG A N 1
ATOM 1568 C CA . ARG A 1 215 ? 34.015 48.804 14.031 1.00 19.55 215 ARG A CA 1
ATOM 1569 C C . ARG A 1 215 ? 33.630 49.488 15.350 1.00 19.13 215 ARG A C 1
ATOM 1570 O O . ARG A 1 215 ? 32.609 50.182 15.421 1.00 20.17 215 ARG A O 1
ATOM 1578 N N . ALA A 1 216 ? 34.449 49.299 16.378 1.00 19.35 216 ALA A N 1
ATOM 1579 C CA . ALA A 1 216 ? 34.222 49.915 17.680 1.00 19.89 216 ALA A CA 1
ATOM 1580 C C . ALA A 1 216 ? 34.672 51.387 17.722 1.00 18.68 216 ALA A C 1
ATOM 1581 O O . ALA A 1 216 ? 34.355 52.128 18.690 1.00 20.15 216 ALA A O 1
ATOM 1583 N N . ARG A 1 217 ? 35.409 51.828 16.703 1.00 19.83 217 ARG A N 1
ATOM 1584 C CA . ARG A 1 217 ? 36.074 53.143 16.749 1.00 19.26 217 ARG A CA 1
ATOM 1585 C C . ARG A 1 217 ? 35.113 54.321 16.890 1.00 19.18 217 ARG A C 1
ATOM 1586 O O . ARG A 1 217 ? 35.302 55.153 17.786 1.00 19.56 217 ARG A O 1
ATOM 1594 N N . PHE A 1 218 ? 34.091 54.380 16.046 1.00 17.92 218 PHE A N 1
ATOM 1595 C CA . PHE A 1 218 ? 33.139 55.488 16.119 1.00 18.38 218 PHE A CA 1
ATOM 1596 C C . PHE A 1 218 ? 32.337 55.458 17.435 1.00 18.20 218 PHE A C 1
ATOM 1597 O O . PHE A 1 218 ? 32.251 56.470 18.130 1.00 18.30 218 PHE A O 1
ATOM 1605 N N . PRO A 1 219 ? 31.729 54.313 17.781 1.00 18.23 219 PRO A N 1
ATOM 1606 C CA . PRO A 1 219 ? 31.062 54.250 19.084 1.00 18.35 219 PRO A CA 1
ATOM 1607 C C . PRO A 1 219 ? 31.946 54.697 20.262 1.00 18.19 219 PRO A C 1
ATOM 1608 O O . PRO A 1 219 ? 31.458 55.392 21.147 1.00 18.71 219 PRO A O 1
ATOM 1612 N N . LEU A 1 220 ? 33.222 54.318 20.276 1.00 18.07 220 LEU A N 1
ATOM 1613 C CA . LEU A 1 220 ? 34.088 54.737 21.375 1.00 18.48 220 LEU A CA 1
ATOM 1614 C C . LEU A 1 220 ? 34.408 56.232 21.297 1.00 18.90 220 LEU A C 1
ATOM 1615 O O . LEU A 1 220 ? 34.593 56.849 22.341 1.00 19.42 220 LEU A O 1
ATOM 1620 N N . GLU A 1 221 ? 34.476 56.809 20.090 1.00 19.09 221 GLU A N 1
ATOM 1621 C CA . GLU A 1 221 ? 34.609 58.281 19.971 1.00 18.52 221 GLU A CA 1
ATOM 1622 C C . GLU A 1 221 ? 33.394 58.999 20.590 1.00 17.22 221 GLU A C 1
ATOM 1623 O O . GLU A 1 221 ? 33.513 60.042 21.265 1.00 16.75 221 GLU A O 1
ATOM 1629 N N . VAL A 1 222 ? 32.207 58.472 20.311 1.00 16.16 222 VAL A N 1
ATOM 1630 C CA . VAL A 1 222 ? 30.962 58.983 20.911 1.00 16.20 222 VAL A CA 1
ATOM 1631 C C . VAL A 1 222 ? 31.012 58.927 22.455 1.00 15.18 222 VAL A C 1
ATOM 1632 O O . VAL A 1 222 ? 30.736 59.943 23.132 1.00 16.89 222 VAL A O 1
ATOM 1636 N N . VAL A 1 223 ? 31.350 57.756 22.995 1.00 16.65 223 VAL A N 1
ATOM 1637 C CA . VAL A 1 223 ? 31.472 57.596 24.448 1.00 16.07 223 VAL A CA 1
ATOM 1638 C C . VAL A 1 223 ? 32.464 58.634 24.987 1.00 17.36 223 VAL A C 1
ATOM 1639 O O . VAL A 1 223 ? 32.167 59.310 25.969 1.00 17.33 223 VAL A O 1
ATOM 1643 N N . ASP A 1 224 ? 33.639 58.724 24.368 1.00 17.77 224 ASP A N 1
ATOM 1644 C CA . ASP A 1 224 ? 34.650 59.710 24.833 1.00 17.70 224 ASP A CA 1
ATOM 1645 C C . ASP A 1 224 ? 34.165 61.164 24.811 1.00 17.69 224 ASP A C 1
ATOM 1646 O O . ASP A 1 224 ? 34.348 61.886 25.782 1.00 18.60 224 ASP A O 1
ATOM 1651 N N . ALA A 1 225 ? 33.469 61.553 23.753 1.00 16.60 225 ALA A N 1
ATOM 1652 C CA . ALA A 1 225 ? 32.963 62.905 23.625 1.00 16.64 225 ALA A CA 1
ATOM 1653 C C . ALA A 1 225 ? 31.943 63.214 24.707 1.00 17.02 225 ALA A C 1
ATOM 1654 O O . ALA A 1 225 ? 31.979 64.296 25.320 1.00 19.04 225 ALA A O 1
ATOM 1656 N N . VAL A 1 226 ? 30.986 62.297 24.922 1.00 16.81 226 VAL A N 1
ATOM 1657 C CA . VAL A 1 226 ? 29.979 62.564 25.939 1.00 17.25 226 VAL A CA 1
ATOM 1658 C C . VAL A 1 226 ? 30.583 62.507 27.363 1.00 17.22 226 VAL A C 1
ATOM 1659 O O . VAL A 1 226 ? 30.130 63.216 28.251 1.00 18.30 226 VAL A O 1
ATOM 1663 N N . ALA A 1 227 ? 31.574 61.644 27.580 1.00 17.05 227 ALA A N 1
ATOM 1664 C CA . ALA A 1 227 ? 32.243 61.530 28.869 1.00 17.71 227 ALA A CA 1
ATOM 1665 C C . ALA A 1 227 ? 33.069 62.808 29.168 1.00 18.56 227 ALA A C 1
ATOM 1666 O O . ALA A 1 227 ? 33.295 63.126 30.315 1.00 18.59 227 ALA A O 1
ATOM 1668 N N . GLU A 1 228 ? 33.547 63.490 28.132 1.00 19.38 228 GLU A N 1
ATOM 1669 C CA . GLU A 1 228 ? 34.199 64.805 28.346 1.00 20.72 228 GLU A CA 1
ATOM 1670 C C . GLU A 1 228 ? 33.267 65.791 28.998 1.00 20.29 228 GLU A C 1
ATOM 1671 O O . GLU A 1 228 ? 33.686 66.615 29.812 1.00 21.18 228 GLU A O 1
ATOM 1677 N N . VAL A 1 229 ? 31.989 65.699 28.639 1.00 19.58 229 VAL A N 1
ATOM 1678 C CA . VAL A 1 229 ? 30.965 66.562 29.165 1.00 18.88 229 VAL A CA 1
ATOM 1679 C C . VAL A 1 229 ? 30.509 66.177 30.569 1.00 18.60 229 VAL A C 1
ATOM 1680 O O . VAL A 1 229 ? 30.510 66.982 31.489 1.00 19.48 229 VAL A O 1
ATOM 1684 N N . PHE A 1 230 ? 30.080 64.930 30.713 1.00 17.67 230 PHE A N 1
ATOM 1685 C CA . PHE A 1 230 ? 29.516 64.430 31.978 1.00 17.33 230 PHE A CA 1
ATOM 1686 C C . PHE A 1 230 ? 30.520 63.850 32.975 1.00 15.58 230 PHE A C 1
ATOM 1687 O O . PHE A 1 230 ? 30.188 63.682 34.167 1.00 17.35 230 PHE A O 1
ATOM 1695 N N . GLY A 1 231 ? 31.722 63.499 32.504 1.00 16.06 231 GLY A N 1
ATOM 1696 C CA . GLY A 1 231 ? 32.588 62.579 33.234 1.00 16.58 231 GLY A CA 1
ATOM 1697 C C . GLY A 1 231 ? 32.143 61.149 32.964 1.00 16.18 231 GLY A C 1
ATOM 1698 O O . GLY A 1 231 ? 30.959 60.888 32.922 1.00 16.22 231 GLY A O 1
ATOM 1699 N N . PRO A 1 232 ? 33.084 60.231 32.816 1.00 16.31 232 PRO A N 1
ATOM 1700 C CA . PRO A 1 232 ? 32.700 58.834 32.522 1.00 16.58 232 PRO A CA 1
ATOM 1701 C C . PRO A 1 232 ? 31.838 58.240 33.640 1.00 16.14 232 PRO A C 1
ATOM 1702 O O . PRO A 1 232 ? 31.011 57.378 33.367 1.00 16.75 232 PRO A O 1
ATOM 1706 N N . GLU A 1 233 ? 32.023 58.726 34.868 1.00 16.18 233 GLU A N 1
ATOM 1707 C CA . GLU A 1 233 ? 31.236 58.305 36.038 1.00 16.03 233 GLU A CA 1
ATOM 1708 C C . GLU A 1 233 ? 29.758 58.656 35.989 1.00 14.23 233 GLU A C 1
ATOM 1709 O O . GLU A 1 233 ? 28.982 58.276 36.902 1.00 15.06 233 GLU A O 1
ATOM 1715 N N . ARG A 1 234 ? 29.374 59.469 34.995 1.00 14.55 234 ARG A N 1
ATOM 1716 C CA . ARG A 1 234 ? 27.959 59.809 34.786 1.00 12.89 234 ARG A CA 1
ATOM 1717 C C . ARG A 1 234 ? 27.521 59.486 33.361 1.00 13.58 234 ARG A C 1
ATOM 1718 O O . ARG A 1 234 ? 26.471 59.915 32.932 1.00 14.67 234 ARG A O 1
ATOM 1726 N N . VAL A 1 235 ? 28.213 58.523 32.739 1.00 14.28 235 VAL A N 1
ATOM 1727 C CA . VAL A 1 235 ? 27.848 57.992 31.430 1.00 14.06 235 VAL A CA 1
ATOM 1728 C C . VAL A 1 235 ? 27.617 56.501 31.473 1.00 14.11 235 VAL A C 1
ATOM 1729 O O . VAL A 1 235 ? 28.363 55.731 32.112 1.00 14.70 235 VAL A O 1
ATOM 1733 N N . GLY A 1 236 ? 26.554 56.125 30.768 1.00 13.27 236 GLY A N 1
ATOM 1734 C CA . GLY A 1 236 ? 26.372 54.762 30.436 1.00 12.85 236 GLY A CA 1
ATOM 1735 C C . GLY A 1 236 ? 26.186 54.498 28.947 1.00 13.99 236 GLY A C 1
ATOM 1736 O O . GLY A 1 236 ? 26.114 55.445 28.153 1.00 14.98 236 GLY A O 1
ATOM 1737 N N . ILE A 1 237 ? 26.138 53.187 28.588 1.00 15.32 237 ILE A N 1
ATOM 1738 C CA . ILE A 1 237 ? 25.935 52.795 27.196 1.00 14.09 237 ILE A CA 1
ATOM 1739 C C . ILE A 1 237 ? 25.044 51.568 27.126 1.00 14.07 237 ILE A C 1
ATOM 1740 O O . ILE A 1 237 ? 25.148 50.666 27.974 1.00 15.53 237 ILE A O 1
ATOM 1745 N N . ARG A 1 238 ? 24.123 51.595 26.160 1.00 13.26 238 ARG A N 1
ATOM 1746 C CA . ARG A 1 238 ? 23.224 50.441 25.954 1.00 13.63 238 ARG A CA 1
ATOM 1747 C C . ARG A 1 238 ? 23.732 49.685 24.748 1.00 14.87 238 ARG A C 1
ATOM 1748 O O . ARG A 1 238 ? 24.060 50.231 23.703 1.00 15.39 238 ARG A O 1
ATOM 1756 N N . LEU A 1 239 ? 23.847 48.399 24.994 1.00 14.81 239 LEU A N 1
ATOM 1757 C CA . LEU A 1 239 ? 24.322 47.367 24.028 1.00 15.74 239 LE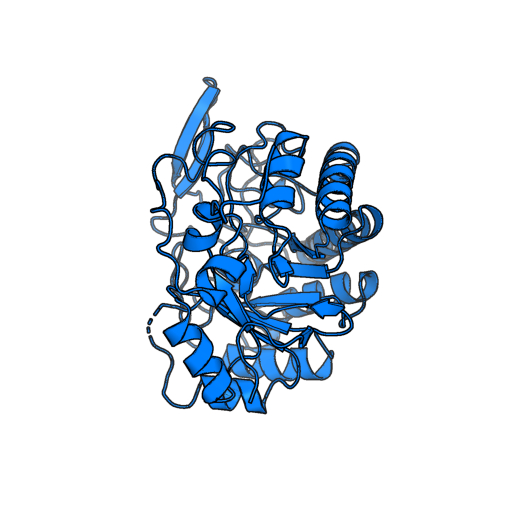U A CA 1
ATOM 1758 C C . LEU A 1 239 ? 23.376 46.181 23.881 1.00 16.01 239 LEU A C 1
ATOM 1759 O O . LEU A 1 239 ? 22.708 45.788 24.835 1.00 15.83 239 LEU A O 1
ATOM 1764 N N . THR A 1 240 ? 23.319 45.659 22.665 1.00 16.28 240 THR A N 1
ATOM 1765 C CA . THR A 1 240 ? 22.505 44.477 22.381 1.00 16.96 240 THR A CA 1
ATOM 1766 C C . THR A 1 240 ? 23.261 43.411 21.580 1.00 16.74 240 THR A C 1
ATOM 1767 O O . THR A 1 240 ? 22.810 42.994 20.485 1.00 16.81 240 THR A O 1
ATOM 1771 N N . PRO A 1 241 ? 24.354 42.898 22.174 1.00 16.87 241 PRO A N 1
ATOM 1772 C CA . PRO A 1 241 ? 25.005 41.729 21.491 1.00 18.09 241 PRO A CA 1
ATOM 1773 C C . PRO A 1 241 ? 24.019 40.564 21.306 1.00 18.70 241 PRO A C 1
ATOM 1774 O O . PRO A 1 241 ? 23.156 40.309 22.160 1.00 17.61 241 PRO A O 1
ATOM 1778 N N . PHE A 1 242 ? 24.136 39.923 20.145 1.00 19.53 242 PHE A N 1
ATOM 1779 C CA . PHE A 1 242 ? 23.270 38.803 19.732 1.00 20.55 242 PHE A CA 1
ATOM 1780 C C . PHE A 1 242 ? 21.851 39.176 19.268 1.00 22.49 242 PHE A C 1
ATOM 1781 O O . PHE A 1 242 ? 21.171 38.319 18.710 1.00 24.34 242 PHE A O 1
ATOM 1789 N N . LEU A 1 243 ? 21.368 40.408 19.495 1.00 22.22 243 LEU A N 1
ATOM 1790 C CA . LEU A 1 243 ? 20.020 40.800 19.066 1.00 22.45 243 LEU A CA 1
ATOM 1791 C C . LEU A 1 243 ? 20.024 41.159 17.584 1.00 23.46 243 LEU A C 1
ATOM 1792 O O . LEU A 1 243 ? 20.901 41.889 17.104 1.00 23.51 243 LEU A O 1
ATOM 1797 N N . GLU A 1 244 ? 19.047 40.604 16.863 1.00 24.02 244 GLU A N 1
ATOM 1798 C CA . GLU A 1 244 ? 18.802 40.937 15.467 1.00 24.32 244 GLU A CA 1
ATOM 1799 C C . GLU A 1 244 ? 17.532 41.737 15.438 1.00 23.97 244 GLU A C 1
ATOM 1800 O O . GLU A 1 244 ? 16.474 41.309 15.899 1.00 24.90 244 GLU A O 1
ATOM 1806 N N . LEU A 1 245 ? 17.654 42.971 15.007 1.00 23.42 245 LEU A N 1
ATOM 1807 C CA . LEU A 1 245 ? 16.506 43.829 14.880 1.00 22.38 245 LEU A CA 1
ATOM 1808 C C . LEU A 1 245 ? 16.793 44.692 13.666 1.00 20.59 245 LEU A C 1
ATOM 1809 O O . LEU A 1 245 ? 17.964 44.963 13.367 1.00 19.31 245 LEU A O 1
ATOM 1814 N N . PHE A 1 246 ? 15.727 45.115 12.997 1.00 20.15 246 PHE A N 1
ATOM 1815 C CA . PHE A 1 246 ? 15.801 46.070 11.892 1.00 19.75 246 PHE A CA 1
ATOM 1816 C C . PHE A 1 246 ? 16.848 45.673 10.857 1.00 18.91 246 PHE A C 1
ATOM 1817 O O . PHE A 1 246 ? 17.658 46.470 10.400 1.00 18.72 246 PHE A O 1
ATOM 1825 N N . GLY A 1 247 ? 16.834 44.377 10.520 1.00 18.05 247 GLY A N 1
ATOM 1826 C CA . GLY A 1 247 ? 17.703 43.843 9.487 1.00 18.77 247 GLY A CA 1
ATOM 1827 C C . GLY A 1 247 ? 19.150 43.618 9.884 1.00 18.76 247 GLY A C 1
ATOM 1828 O O . GLY A 1 247 ? 19.950 43.168 9.047 1.00 20.93 247 GLY A O 1
ATOM 1829 N N . LEU A 1 248 ? 19.525 43.967 11.124 1.00 17.61 248 LEU A N 1
ATOM 1830 C CA . LEU A 1 248 ? 20.919 43.900 11.535 1.00 18.65 248 LEU A CA 1
ATOM 1831 C C . LEU A 1 248 ? 21.267 42.441 11.863 1.00 19.34 248 LEU A C 1
ATOM 1832 O O . LEU A 1 248 ? 20.500 41.775 12.535 1.00 21.67 248 LEU A O 1
ATOM 1837 N N . THR A 1 249 ? 22.429 42.010 11.367 1.00 20.58 249 THR A N 1
ATOM 1838 C CA . THR A 1 249 ? 23.074 40.746 11.701 1.00 20.89 249 THR A CA 1
ATOM 1839 C C . THR A 1 249 ? 24.544 40.955 12.065 1.00 20.51 249 THR A C 1
ATOM 1840 O O . THR A 1 249 ? 25.163 41.971 11.725 1.00 19.38 249 THR A O 1
ATOM 1844 N N . ASP A 1 250 ? 25.113 39.982 12.764 1.00 20.15 250 ASP A N 1
ATOM 1845 C CA . ASP A 1 250 ? 26.467 40.111 13.298 1.00 20.30 250 ASP A CA 1
ATOM 1846 C C . ASP A 1 250 ? 27.109 38.718 13.476 1.00 20.27 250 ASP A C 1
ATOM 1847 O O . ASP A 1 250 ? 26.570 37.838 14.157 1.00 21.65 250 ASP A O 1
ATOM 1852 N N . ASP A 1 251 ? 28.294 38.575 12.913 1.00 20.52 251 ASP A N 1
ATOM 1853 C CA . ASP A 1 251 ? 29.049 37.313 12.992 1.00 21.69 251 ASP A CA 1
ATOM 1854 C C . ASP A 1 251 ? 29.969 37.272 14.206 1.00 22.53 251 ASP A C 1
ATOM 1855 O O . ASP A 1 251 ? 30.463 36.202 14.562 1.00 24.47 251 ASP A O 1
ATOM 1860 N N . GLU A 1 252 ? 30.201 38.410 14.866 1.00 22.61 252 GLU A N 1
ATOM 1861 C CA . GLU A 1 252 ? 31.128 38.472 16.004 1.00 22.91 252 GLU A CA 1
ATOM 1862 C C . GLU A 1 252 ? 30.539 39.185 17.244 1.00 21.85 252 GLU A C 1
ATOM 1863 O O . GLU A 1 252 ? 31.205 40.073 17.837 1.00 22.45 252 GLU A O 1
ATOM 1869 N N . PRO A 1 253 ? 29.319 38.793 17.649 1.00 20.74 253 PRO A N 1
ATOM 1870 C CA . PRO A 1 253 ? 28.724 39.508 18.801 1.00 21.16 253 PRO A CA 1
ATOM 1871 C C . PRO A 1 253 ? 29.499 39.342 20.099 1.00 21.93 253 PRO A C 1
ATOM 1872 O O . PRO A 1 253 ? 29.722 40.352 20.806 1.00 22.45 253 PRO A O 1
ATOM 1876 N N . GLU A 1 254 ? 29.922 38.103 20.414 1.00 22.15 254 GLU A N 1
ATOM 1877 C CA . GLU A 1 254 ? 30.640 37.866 21.680 1.00 22.62 254 GLU A CA 1
ATOM 1878 C C . GLU A 1 254 ? 31.986 38.612 21.700 1.00 21.98 254 GLU A C 1
ATOM 1879 O O . GLU A 1 254 ? 32.309 39.299 22.668 1.00 21.42 254 GLU A O 1
ATOM 1885 N N . ALA A 1 255 ? 32.769 38.494 20.632 1.00 21.96 255 ALA A N 1
ATOM 1886 C CA . ALA A 1 255 ? 34.092 39.088 20.601 1.00 21.68 255 ALA A CA 1
ATOM 1887 C C . ALA A 1 255 ? 34.004 40.618 20.706 1.00 21.33 255 ALA A C 1
ATOM 1888 O O . ALA A 1 255 ? 34.833 41.254 21.370 1.00 21.73 255 ALA A O 1
ATOM 1890 N N . MET A 1 256 ? 33.013 41.200 20.033 1.00 20.13 256 MET A N 1
ATOM 1891 C CA . MET A 1 256 ? 32.812 42.664 20.135 1.00 19.67 256 MET A CA 1
ATOM 1892 C C . MET A 1 256 ? 32.399 43.052 21.548 1.00 20.15 256 MET A C 1
ATOM 1893 O O . MET A 1 256 ? 32.906 44.020 22.105 1.00 20.21 256 MET A O 1
ATOM 1898 N N . ALA A 1 257 ? 31.498 42.285 22.148 1.00 20.01 257 ALA A N 1
ATOM 1899 C CA . ALA A 1 257 ? 31.086 42.557 23.523 1.00 20.74 257 ALA A CA 1
ATOM 1900 C C . ALA A 1 257 ? 32.262 42.536 24.506 1.00 21.55 257 ALA A C 1
ATOM 1901 O O . ALA A 1 257 ? 32.376 43.411 25.371 1.00 21.94 257 ALA A O 1
ATOM 1903 N N . PHE A 1 258 ? 33.149 41.555 24.370 1.00 22.23 258 PHE A N 1
ATOM 1904 C CA . PHE A 1 258 ? 34.310 41.481 25.248 1.00 22.63 258 PHE A CA 1
ATOM 1905 C C . PHE A 1 258 ? 35.309 42.603 24.999 1.00 21.59 258 PHE A C 1
ATOM 1906 O O . PHE A 1 258 ? 35.883 43.150 25.936 1.00 22.77 258 PHE A O 1
ATOM 1914 N N . TYR A 1 259 ? 35.545 42.946 23.742 1.00 21.24 259 TYR A N 1
ATOM 1915 C CA . TYR A 1 259 ? 36.395 44.086 23.432 1.00 20.46 259 TYR A CA 1
ATOM 1916 C C . TYR A 1 259 ? 35.841 45.376 24.043 1.00 20.09 259 TYR A C 1
ATOM 1917 O O . TYR A 1 259 ? 36.584 46.161 24.640 1.00 19.88 259 TYR A O 1
ATOM 1926 N N . LEU A 1 260 ? 34.555 45.622 23.841 1.00 19.50 260 LEU A N 1
ATOM 1927 C CA . LEU A 1 260 ? 33.962 46.860 24.366 1.00 19.35 260 LEU A CA 1
ATOM 1928 C C . LEU A 1 260 ? 34.000 46.865 25.891 1.00 19.82 260 LEU A C 1
ATOM 1929 O O . LEU A 1 260 ? 34.300 47.900 26.519 1.00 20.88 260 LEU A O 1
ATOM 1934 N N . ALA A 1 261 ? 33.669 45.724 26.503 1.00 19.07 261 ALA A N 1
ATOM 1935 C CA . ALA A 1 261 ? 33.734 45.591 27.974 1.00 18.89 261 ALA A CA 1
ATOM 1936 C C . ALA A 1 261 ? 35.083 46.093 28.481 1.00 18.93 261 ALA A C 1
ATOM 1937 O O . ALA A 1 261 ? 35.152 46.877 29.438 1.00 19.77 261 ALA A O 1
ATOM 1939 N N . GLY A 1 262 ? 36.171 45.618 27.868 1.00 18.86 262 GLY A N 1
ATOM 1940 C CA . GLY A 1 262 ? 37.507 45.954 28.305 1.00 18.93 262 GLY A CA 1
ATOM 1941 C C . GLY A 1 262 ? 37.826 47.437 28.067 1.00 19.44 262 GLY A C 1
ATOM 1942 O O . GLY A 1 262 ? 38.394 48.123 28.927 1.00 22.53 262 GLY A O 1
ATOM 1943 N N . GLU A 1 263 ? 37.431 47.944 26.898 1.00 19.23 263 GLU A N 1
ATOM 1944 C CA . GLU A 1 263 ? 37.665 49.346 26.538 1.00 18.74 263 GLU A CA 1
ATOM 1945 C C . GLU A 1 263 ? 36.866 50.316 27.398 1.00 18.81 263 GLU A C 1
ATOM 1946 O O . GLU A 1 263 ? 37.361 51.366 27.775 1.00 19.70 263 GLU A O 1
ATOM 1952 N N . LEU A 1 264 ? 35.639 49.948 27.720 1.00 18.53 264 LEU A N 1
ATOM 1953 C CA . LEU A 1 264 ? 34.780 50.835 28.545 1.00 18.46 264 LEU A CA 1
ATOM 1954 C C . LEU A 1 264 ? 35.165 50.735 30.028 1.00 18.40 264 LEU A C 1
ATOM 1955 O O . LEU A 1 264 ? 35.015 51.708 30.789 1.00 19.97 264 LEU A O 1
ATOM 1960 N N . ASP A 1 265 ? 35.651 49.556 30.452 1.00 19.13 265 ASP A N 1
ATOM 1961 C CA . ASP A 1 265 ? 36.230 49.404 31.787 1.00 19.20 265 ASP A CA 1
ATOM 1962 C C . ASP A 1 265 ? 37.450 50.326 31.959 1.00 20.80 265 ASP A C 1
ATOM 1963 O O . ASP A 1 265 ? 37.540 51.075 32.948 1.00 20.64 265 ASP A O 1
ATOM 1968 N N . ARG A 1 266 ? 38.344 50.341 30.973 1.00 21.77 266 ARG A N 1
ATOM 1969 C CA . ARG A 1 266 ? 39.540 51.224 31.051 1.00 22.09 266 ARG A CA 1
ATOM 1970 C C . ARG A 1 266 ? 39.119 52.680 31.194 1.00 21.71 266 ARG A C 1
ATOM 1971 O O . ARG A 1 266 ? 39.722 53.432 31.948 1.00 22.34 266 ARG A O 1
ATOM 1979 N N . ARG A 1 267 ? 38.047 53.049 30.511 1.00 21.16 267 ARG A N 1
ATOM 1980 C CA . ARG A 1 267 ? 37.533 54.420 30.527 1.00 21.34 267 ARG A CA 1
ATOM 1981 C C . ARG A 1 267 ? 36.779 54.786 31.822 1.00 21.16 267 ARG A C 1
ATOM 1982 O O . ARG A 1 267 ? 36.476 55.955 32.055 1.00 21.83 267 ARG A O 1
ATOM 1990 N N . GLY A 1 268 ? 36.476 53.791 32.653 1.00 21.28 268 GLY A N 1
ATOM 1991 C CA . GLY A 1 268 ? 35.804 54.008 33.924 1.00 20.40 268 GLY A CA 1
ATOM 1992 C C . GLY A 1 268 ? 34.355 54.424 33.775 1.00 19.90 268 GLY A C 1
ATOM 1993 O O . GLY A 1 268 ? 33.821 55.203 34.591 1.00 20.23 268 GLY A O 1
ATOM 1994 N N . LEU A 1 269 ? 33.691 53.866 32.771 1.00 18.00 269 LEU A N 1
ATOM 1995 C CA . LEU A 1 269 ? 32.288 54.149 32.562 1.00 18.35 269 LEU A CA 1
ATOM 1996 C C . LEU A 1 269 ? 31.417 53.705 33.723 1.00 17.29 269 LEU A C 1
ATOM 1997 O O . LEU A 1 269 ? 31.717 52.713 34.408 1.00 18.65 269 LEU A O 1
ATOM 2002 N N . ALA A 1 270 ? 30.356 54.477 33.974 1.00 16.63 270 ALA A N 1
ATOM 2003 C CA . ALA A 1 270 ? 29.437 54.136 35.040 1.00 15.31 270 ALA A CA 1
ATOM 2004 C C . ALA A 1 270 ? 28.767 52.787 34.868 1.00 15.16 270 ALA A C 1
ATOM 2005 O O . ALA A 1 270 ? 28.710 51.996 35.829 1.00 15.90 270 ALA A O 1
ATOM 2007 N N . TYR A 1 271 ? 28.247 52.538 33.663 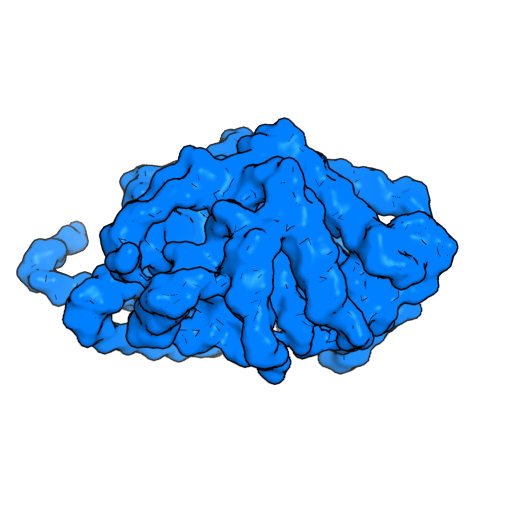1.00 13.80 271 TYR A N 1
ATOM 2008 C CA . TYR A 1 271 ? 27.609 51.244 33.472 1.00 13.15 271 TYR A CA 1
ATOM 2009 C C . TYR A 1 271 ? 27.535 50.810 32.016 1.00 13.96 271 TYR A C 1
ATOM 2010 O O . TYR A 1 271 ? 27.652 51.618 31.093 1.00 14.73 271 TYR A O 1
ATOM 2019 N N . LEU A 1 272 ? 27.355 49.493 31.873 1.00 14.07 272 LEU A N 1
ATOM 2020 C CA . LEU A 1 272 ? 26.895 48.856 30.632 1.00 13.44 272 LEU A CA 1
ATOM 2021 C C . LEU A 1 272 ? 25.459 48.410 30.890 1.00 13.49 272 LEU A C 1
ATOM 2022 O O . LEU A 1 272 ? 25.156 47.852 31.966 1.00 14.75 272 LEU A O 1
ATOM 2027 N N . HIS A 1 273 ? 24.601 48.609 29.892 1.00 13.55 273 HIS A N 1
ATOM 2028 C CA . HIS A 1 273 ? 23.164 48.241 29.975 1.00 13.50 273 HIS A CA 1
ATOM 2029 C C . HIS A 1 273 ? 22.863 47.329 28.796 1.00 14.50 273 HIS A C 1
ATOM 2030 O O . HIS A 1 273 ? 22.957 47.743 27.637 1.00 15.16 273 HIS A O 1
ATOM 2037 N N . PHE A 1 274 ? 22.583 46.057 29.088 1.00 15.19 274 PHE A N 1
ATOM 2038 C CA . PHE A 1 274 ? 22.302 45.061 28.051 1.00 15.51 274 PHE A CA 1
ATOM 2039 C C . PHE A 1 274 ? 20.828 44.814 27.918 1.00 15.22 274 PHE A C 1
ATOM 2040 O O . PHE A 1 274 ? 20.147 44.500 28.902 1.00 17.17 274 PHE A O 1
ATOM 2048 N N . ASN A 1 275 ? 20.319 44.949 26.699 1.00 15.60 275 ASN A N 1
ATOM 2049 C CA . ASN A 1 275 ? 18.954 44.592 26.407 1.00 16.16 275 ASN A CA 1
ATOM 2050 C C . ASN A 1 275 ? 19.052 43.186 25.810 1.00 16.68 275 ASN A C 1
ATOM 2051 O O . ASN A 1 275 ? 19.764 42.985 24.837 1.00 16.49 275 ASN A O 1
ATOM 2056 N N . GLU A 1 276 ? 18.338 42.263 26.427 1.00 17.35 276 GLU A N 1
ATOM 2057 C CA . GLU A 1 276 ? 18.602 40.835 26.158 1.00 19.37 276 GLU A CA 1
ATOM 2058 C C . GLU A 1 276 ? 17.995 40.364 24.839 1.00 22.02 276 GLU A C 1
ATOM 2059 O O . GLU A 1 276 ? 16.940 40.833 24.434 1.00 23.27 276 GLU A O 1
ATOM 2065 N N . PRO A 1 277 ? 18.672 39.394 24.169 1.00 24.47 277 PRO A N 1
ATOM 2066 C CA . PRO A 1 277 ? 18.086 38.983 22.888 1.00 26.11 277 PRO A CA 1
ATOM 2067 C C . PRO A 1 277 ? 16.807 38.270 23.292 1.00 29.31 277 PRO A C 1
ATOM 2068 O O . PRO A 1 277 ? 15.783 38.367 22.647 1.00 32.70 277 PRO A O 1
ATOM 2072 N N . ASP A 1 278 ? 16.899 37.584 24.420 1.00 32.22 278 ASP A N 1
ATOM 2073 C CA . ASP A 1 278 ? 15.782 37.183 25.200 1.00 33.32 278 ASP A CA 1
ATOM 2074 C C . ASP A 1 278 ? 14.807 38.311 25.416 1.00 32.95 278 ASP A C 1
ATOM 2075 O O . ASP A 1 278 ? 14.260 38.405 26.495 1.00 33.64 278 ASP A O 1
ATOM 2080 N N . THR A 1 285 ? 20.247 32.654 22.410 1.00 26.88 285 THR A N 1
ATOM 2081 C CA . THR A 1 285 ? 20.647 33.155 23.713 1.00 26.85 285 THR A CA 1
ATOM 2082 C C . THR A 1 285 ? 22.148 33.342 23.855 1.00 24.34 285 THR A C 1
ATOM 2083 O O . THR A 1 285 ? 22.973 32.996 23.001 1.00 26.05 285 THR A O 1
ATOM 2087 N N . TYR A 1 286 ? 22.488 33.939 24.974 1.00 21.88 286 TYR A N 1
ATOM 2088 C CA . TYR A 1 286 ? 23.853 34.091 25.337 1.00 19.66 286 TYR A CA 1
ATOM 2089 C C . TYR A 1 286 ? 24.509 32.702 25.553 1.00 19.36 286 TYR A C 1
ATOM 2090 O O . TYR A 1 286 ? 23.859 31.777 26.068 1.00 20.88 286 TYR A O 1
ATOM 2099 N N . PRO A 1 287 ? 25.784 32.583 25.184 1.00 19.13 287 PRO A N 1
ATOM 2100 C CA . PRO A 1 287 ? 26.522 31.352 25.552 1.00 18.31 287 PRO A CA 1
ATOM 2101 C C . PRO A 1 287 ? 26.666 31.211 27.048 1.00 17.91 287 PRO A C 1
ATOM 2102 O O . PRO A 1 287 ? 26.715 32.230 27.794 1.00 18.44 287 PRO A O 1
ATOM 2106 N N . GLU A 1 288 ? 26.799 29.991 27.544 1.00 19.35 288 GLU A N 1
ATOM 2107 C CA . GLU A 1 288 ? 27.012 29.848 28.950 1.00 20.17 288 GLU A CA 1
ATOM 2108 C C . GLU A 1 288 ? 28.317 30.538 29.306 1.00 20.47 288 GLU A C 1
ATOM 2109 O O . GLU A 1 288 ? 29.287 30.601 28.527 1.00 23.74 288 GLU A O 1
ATOM 2115 N N . GLY A 1 289 ? 28.354 31.177 30.448 1.00 22.18 289 GLY A N 1
ATOM 2116 C CA . GLY A 1 289 ? 29.581 31.886 30.770 1.00 19.51 289 GLY A CA 1
ATOM 2117 C C . GLY A 1 289 ? 29.630 33.356 30.331 1.00 19.82 289 GLY A C 1
ATOM 2118 O O . GLY A 1 289 ? 30.500 34.045 30.793 1.00 20.59 289 GLY A O 1
ATOM 2119 N N . PHE A 1 290 ? 28.774 33.764 29.394 1.00 17.88 290 PHE A N 1
ATOM 2120 C CA . PHE A 1 290 ? 28.761 35.182 28.928 1.00 17.26 290 PHE A CA 1
ATOM 2121 C C . PHE A 1 290 ? 28.617 36.202 30.060 1.00 18.23 290 PHE A C 1
ATOM 2122 O O . PHE A 1 290 ? 29.403 37.184 30.156 1.00 18.15 290 PHE A O 1
ATOM 2130 N N . ARG A 1 291 ? 27.604 35.992 30.897 1.00 17.50 291 ARG A N 1
ATOM 2131 C CA . ARG A 1 291 ? 27.319 36.982 31.965 1.00 16.82 291 ARG A CA 1
ATOM 2132 C C . ARG A 1 291 ? 28.461 37.023 32.969 1.00 17.69 291 ARG A C 1
ATOM 2133 O O . ARG A 1 291 ? 28.819 38.042 33.496 1.00 19.00 291 ARG A O 1
ATOM 2141 N N . GLU A 1 292 ? 29.035 35.851 33.265 1.00 18.26 292 GLU A N 1
ATOM 2142 C CA . GLU A 1 292 ? 30.153 35.744 34.180 1.00 18.50 292 GLU A CA 1
ATOM 2143 C C . GLU A 1 292 ? 31.376 36.477 33.656 1.00 19.77 292 GLU A C 1
ATOM 2144 O O . GLU A 1 292 ? 32.041 37.211 34.408 1.00 20.81 292 GLU A O 1
ATOM 2150 N N . GLN A 1 293 ? 31.626 36.345 32.363 1.00 20.29 293 GLN A N 1
ATOM 2151 C CA . GLN A 1 293 ? 32.734 36.980 31.692 1.00 21.28 293 GLN A CA 1
ATOM 2152 C C . GLN A 1 293 ? 32.544 38.481 31.720 1.00 21.32 293 GLN A C 1
ATOM 2153 O O . GLN A 1 293 ? 33.480 39.218 31.988 1.00 21.40 293 GLN A O 1
ATOM 2159 N N . MET A 1 294 ? 31.323 38.903 31.426 1.00 20.97 294 MET A N 1
ATOM 2160 C CA . MET A 1 294 ? 31.018 40.330 31.445 1.00 20.44 294 MET A CA 1
ATOM 2161 C C . MET A 1 294 ? 31.340 40.908 32.832 1.00 20.19 294 MET A C 1
ATOM 2162 O O . MET A 1 294 ? 31.902 42.000 32.952 1.00 19.48 294 MET A O 1
ATOM 2167 N N . ARG A 1 295 ? 30.949 40.202 33.886 1.00 19.50 295 ARG A N 1
ATOM 2168 C CA . ARG A 1 295 ? 31.172 40.677 35.251 1.00 19.84 295 ARG A CA 1
ATOM 2169 C C . ARG A 1 295 ? 32.668 40.748 35.569 1.00 20.55 295 ARG A C 1
ATOM 2170 O O . ARG A 1 295 ? 33.102 41.567 36.350 1.00 19.70 295 ARG A O 1
ATOM 2178 N N . GLN A 1 296 ? 33.463 39.815 35.040 1.00 19.74 296 GLN A N 1
ATOM 2179 C CA . GLN A 1 296 ? 34.906 39.892 35.214 1.00 21.38 296 GLN A CA 1
ATOM 2180 C C . GLN A 1 296 ? 35.575 41.000 34.413 1.00 21.04 296 GLN A C 1
ATOM 2181 O O . GLN A 1 296 ? 36.511 41.612 34.889 1.00 22.68 296 GLN A O 1
ATOM 2187 N N . ARG A 1 297 ? 35.099 41.238 33.198 1.00 20.61 297 ARG A N 1
ATOM 2188 C CA . ARG A 1 297 ? 35.745 42.148 32.262 1.00 19.64 297 ARG A CA 1
ATOM 2189 C C . ARG A 1 297 ? 35.371 43.590 32.479 1.00 19.05 297 ARG A C 1
ATOM 2190 O O . ARG A 1 297 ? 36.120 44.489 32.074 1.00 21.59 297 ARG A O 1
ATOM 2198 N N . PHE A 1 298 ? 34.205 43.796 33.072 1.00 17.21 298 PHE A N 1
ATOM 2199 C CA . PHE A 1 298 ? 33.770 45.199 33.305 1.00 17.95 298 PHE A CA 1
ATOM 2200 C C . PHE A 1 298 ? 33.433 45.375 34.773 1.00 18.68 298 PHE A C 1
ATOM 2201 O O . PHE A 1 298 ? 32.530 44.720 35.261 1.00 19.69 298 PHE A O 1
ATOM 2209 N N . LYS A 1 299 ? 34.149 46.272 35.464 1.00 18.57 299 LYS A N 1
ATOM 2210 C CA . LYS A 1 299 ? 34.024 46.402 36.906 1.00 20.09 299 LYS A CA 1
ATOM 2211 C C . LYS A 1 299 ? 33.046 47.474 37.403 1.00 20.17 299 LYS A C 1
ATOM 2212 O O . LYS A 1 299 ? 32.827 47.576 38.617 1.00 22.43 299 LYS A O 1
ATOM 2218 N N . GLY A 1 300 ? 32.470 48.263 36.487 1.00 19.17 300 GLY A N 1
ATOM 2219 C CA . GLY A 1 300 ? 31.393 49.175 36.828 1.00 18.33 300 GLY A CA 1
ATOM 2220 C C . GLY A 1 300 ? 30.043 48.533 36.960 1.00 15.87 300 GLY A C 1
ATOM 2221 O O . GLY A 1 300 ? 29.935 47.271 37.162 1.00 16.84 300 GLY A O 1
ATOM 2222 N N . GLY A 1 301 ? 28.993 49.337 36.811 1.00 17.49 301 GLY A N 1
ATOM 2223 C CA . GLY A 1 301 ? 27.647 48.817 36.944 1.00 16.13 301 GLY A CA 1
ATOM 2224 C C . GLY A 1 301 ? 27.200 47.980 35.753 1.00 14.80 301 GLY A C 1
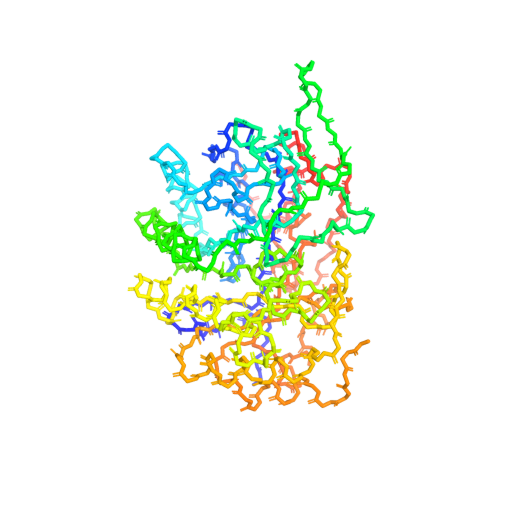ATOM 2225 O O . GLY A 1 301 ? 27.484 48.268 34.595 1.00 15.54 301 GLY A O 1
ATOM 2226 N N . LEU A 1 302 ? 26.554 46.855 36.037 1.00 16.26 302 LEU A N 1
ATOM 2227 C CA . LEU A 1 302 ? 25.924 46.086 34.995 1.00 15.38 302 LEU A CA 1
ATOM 2228 C C . LEU A 1 302 ? 24.418 46.045 35.163 1.00 15.62 302 LEU A C 1
ATOM 2229 O O . LEU A 1 302 ? 23.893 45.629 36.217 1.00 15.95 302 LEU A O 1
ATOM 223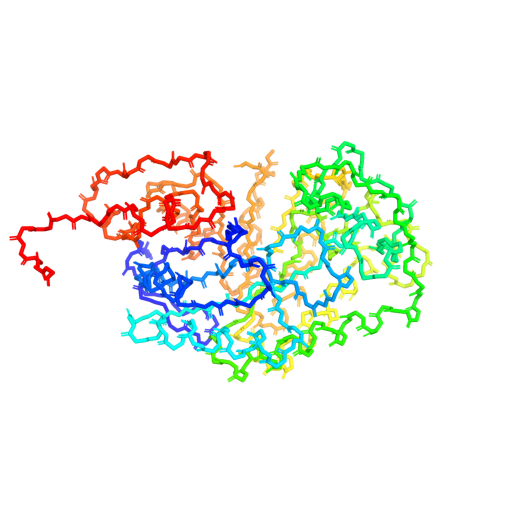4 N N . ILE A 1 303 ? 23.729 46.513 34.122 1.00 14.09 303 ILE A N 1
ATOM 2235 C CA . ILE A 1 303 ? 22.271 46.532 34.093 1.00 14.55 303 ILE A CA 1
ATOM 2236 C C . ILE A 1 303 ? 21.811 45.633 32.954 1.00 14.88 303 ILE A C 1
ATOM 2237 O O . ILE A 1 303 ? 22.316 45.743 31.842 1.00 15.58 303 ILE A O 1
ATOM 2242 N N . TYR A 1 304 ? 20.847 44.759 33.254 1.00 15.25 304 TYR A N 1
ATOM 2243 C CA . TYR A 1 304 ? 20.225 43.900 32.231 1.00 13.93 304 TYR A CA 1
ATOM 2244 C C . TYR A 1 304 ? 18.736 44.185 32.141 1.00 14.48 304 TYR A C 1
ATOM 2245 O O . TYR A 1 304 ? 18.114 44.637 33.119 1.00 16.04 304 TYR A O 1
ATOM 2254 N N . CYS A 1 305 ? 18.175 43.996 30.952 1.00 15.13 305 CYS A N 1
ATOM 2255 C CA . CYS A 1 305 ? 16.781 44.273 30.685 1.00 14.38 305 CYS A CA 1
ATOM 2256 C C . CYS A 1 305 ? 16.235 43.108 29.771 1.00 14.64 305 CYS A C 1
ATOM 2257 O O . CYS A 1 305 ? 16.970 42.647 28.882 1.00 16.50 305 CYS A O 1
ATOM 2260 N N . GLY A 1 306 ? 14.946 42.860 29.902 1.00 14.67 306 GLY A N 1
ATOM 2261 C CA . GLY A 1 306 ? 14.268 41.885 29.019 1.00 16.32 306 GLY A CA 1
ATOM 2262 C C . GLY A 1 306 ? 13.391 40.901 29.746 1.00 16.06 306 GLY A C 1
ATOM 2263 O O . GLY A 1 306 ? 13.915 39.922 30.289 1.00 16.74 306 GLY A O 1
ATOM 2264 N N . ASN A 1 307 ? 12.092 41.185 29.805 1.00 17.80 307 ASN A N 1
ATOM 2265 C CA . ASN A 1 307 ? 11.108 40.317 30.454 1.00 17.72 307 ASN A CA 1
ATOM 2266 C C . ASN A 1 307 ? 11.336 40.021 31.933 1.00 17.18 307 ASN A C 1
ATOM 2267 O O . ASN A 1 307 ? 10.854 38.988 32.442 1.00 18.72 307 ASN A O 1
ATOM 2272 N N . TYR A 1 308 ? 12.045 40.886 32.668 1.00 16.17 308 TYR A N 1
ATOM 2273 C CA . TYR A 1 308 ? 12.225 40.639 34.071 1.00 16.42 308 TYR A CA 1
ATOM 2274 C C . TYR A 1 308 ? 10.983 40.903 34.894 1.00 17.50 308 TYR A C 1
ATOM 2275 O O . TYR A 1 308 ? 10.200 41.837 34.609 1.00 18.39 308 TYR A O 1
ATOM 2284 N N . ASP A 1 309 ? 10.894 40.120 35.981 1.00 17.01 309 ASP A N 1
ATOM 2285 C CA . ASP A 1 309 ? 9.979 40.367 37.087 1.00 17.49 309 ASP A CA 1
ATOM 2286 C C . ASP A 1 309 ? 10.844 40.430 38.342 1.00 16.22 309 ASP A C 1
ATOM 2287 O O . ASP A 1 309 ? 12.053 40.311 38.248 1.00 17.63 309 ASP A O 1
ATOM 2292 N N . ALA A 1 310 ? 10.259 40.581 39.519 1.00 16.61 310 ALA A N 1
ATOM 2293 C CA . ALA A 1 310 ? 11.071 40.687 40.723 1.00 16.90 310 ALA A CA 1
ATOM 2294 C C . ALA A 1 310 ? 11.953 39.438 41.027 1.00 17.79 310 ALA A C 1
ATOM 2295 O O . ALA A 1 310 ? 13.144 39.578 41.372 1.00 18.95 310 ALA A O 1
ATOM 2297 N N . GLY A 1 311 ? 11.391 38.236 40.893 1.00 18.62 311 GLY A N 1
ATOM 2298 C CA . GLY A 1 311 ? 12.133 36.996 41.105 1.00 18.93 311 GLY A CA 1
ATOM 2299 C C . GLY A 1 311 ? 13.308 36.838 40.169 1.00 17.21 311 GLY A C 1
ATOM 2300 O O . GLY A 1 311 ? 14.415 36.556 40.597 1.00 18.61 311 GLY A O 1
ATOM 2301 N N . ARG A 1 312 ? 13.067 37.035 38.877 1.00 17.41 312 ARG A N 1
ATOM 2302 C CA . ARG A 1 312 ? 14.132 36.886 37.892 1.00 17.80 312 ARG A CA 1
ATOM 2303 C C . ARG A 1 312 ? 15.232 37.963 38.093 1.00 17.22 312 ARG A C 1
ATOM 2304 O O . ARG A 1 312 ? 16.438 37.678 37.941 1.00 17.65 312 ARG A O 1
ATOM 2312 N N . ALA A 1 313 ? 14.826 39.194 38.440 1.00 17.95 313 ALA A N 1
ATOM 2313 C CA . ALA A 1 313 ? 15.784 40.197 38.729 1.00 17.84 313 ALA A CA 1
ATOM 2314 C C . ALA A 1 313 ? 16.651 39.868 39.943 1.00 15.42 313 ALA A C 1
ATOM 2315 O O . ALA A 1 313 ? 17.861 39.972 39.913 1.00 16.60 313 ALA A O 1
ATOM 2317 N N . GLN A 1 314 ? 16.012 39.458 41.032 1.00 17.12 314 GLN A N 1
ATOM 2318 C CA . GLN A 1 314 ? 16.744 39.079 42.216 1.00 17.91 314 GLN A CA 1
ATOM 2319 C C . GLN A 1 314 ? 17.750 37.969 41.924 1.00 17.62 314 GLN A C 1
ATOM 2320 O O . GLN A 1 314 ? 18.820 37.987 42.500 1.00 18.67 314 GLN A O 1
ATOM 2326 N N . ALA A 1 315 ? 17.405 36.992 41.059 1.00 17.94 315 ALA A N 1
ATOM 2327 C CA . ALA A 1 315 ? 18.315 35.925 40.685 1.00 19.16 315 ALA A CA 1
ATOM 2328 C C . ALA A 1 315 ? 19.611 36.415 40.056 1.00 18.71 315 ALA A C 1
ATOM 2329 O O . ALA A 1 315 ? 20.668 35.893 40.329 1.00 19.07 315 ALA A O 1
ATOM 2331 N N . ARG A 1 316 ? 19.557 37.497 39.265 1.00 17.19 316 ARG A N 1
ATOM 2332 C CA . ARG A 1 316 ? 20.755 38.025 38.663 1.00 18.31 316 ARG A CA 1
ATOM 2333 C C . ARG A 1 316 ? 21.608 38.767 39.717 1.00 17.92 316 ARG A C 1
ATOM 2334 O O . ARG A 1 316 ? 22.831 38.764 39.603 1.00 18.64 316 ARG A O 1
ATOM 2342 N N . LEU A 1 317 ? 20.958 39.408 40.713 1.00 16.46 317 LEU A N 1
ATOM 2343 C CA . LEU A 1 317 ? 21.696 39.955 41.849 1.00 17.89 317 LEU A CA 1
ATOM 2344 C C . LEU A 1 317 ? 22.426 38.861 42.595 1.00 18.38 317 LEU A C 1
ATOM 2345 O O . LEU A 1 317 ? 23.624 38.940 42.858 1.00 18.97 317 LEU A O 1
ATOM 2350 N N . ASP A 1 318 ? 21.667 37.801 42.833 1.00 17.50 318 ASP A N 1
ATOM 2351 C CA . ASP A 1 318 ? 22.153 36.609 43.585 1.00 18.98 318 ASP A CA 1
ATOM 2352 C C . ASP A 1 318 ? 23.351 35.906 42.915 1.00 19.34 318 ASP A C 1
ATOM 2353 O O . ASP A 1 318 ? 24.323 35.494 43.597 1.00 20.29 318 ASP A O 1
ATOM 2358 N N . ASP A 1 319 ? 23.305 35.834 41.591 1.00 18.44 319 ASP A N 1
ATOM 2359 C CA . ASP A 1 319 ? 24.356 35.184 40.787 1.00 20.24 319 ASP A CA 1
ATOM 2360 C C . ASP A 1 319 ? 25.559 36.063 40.596 1.00 20.09 319 ASP A C 1
ATOM 2361 O O . ASP A 1 319 ? 26.488 35.676 39.901 1.00 21.15 319 ASP A O 1
ATOM 2366 N N . ASN A 1 320 ? 25.484 37.324 41.074 1.00 19.25 320 ASN A N 1
ATOM 2367 C CA . ASN A 1 320 ? 26.544 38.315 40.863 1.00 19.54 320 ASN A CA 1
ATOM 2368 C C . ASN A 1 320 ? 26.823 38.565 39.371 1.00 18.16 320 ASN A C 1
ATOM 2369 O O . ASN A 1 320 ? 27.983 38.699 38.944 1.00 19.86 320 ASN A O 1
ATOM 2374 N N . THR A 1 321 ? 25.762 38.606 38.571 1.00 17.24 321 THR A N 1
ATOM 2375 C CA . THR A 1 321 ? 25.913 38.935 37.162 1.00 17.76 321 THR A CA 1
ATOM 2376 C C . THR A 1 321 ? 25.270 40.287 36.776 1.00 16.82 321 THR A C 1
AT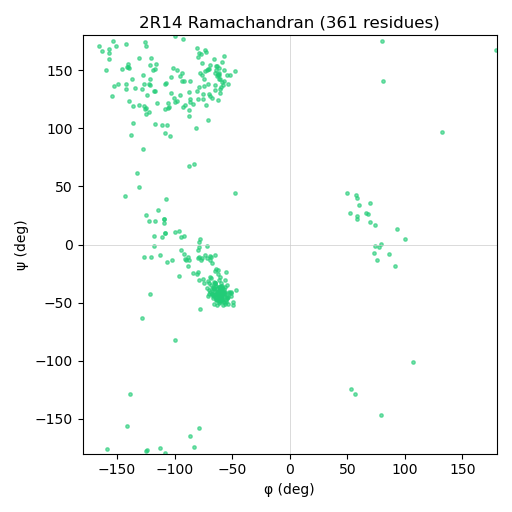OM 2377 O O . THR A 1 321 ? 25.410 40.687 35.633 1.00 18.41 321 THR A O 1
ATOM 2381 N N . ALA A 1 322 ? 24.497 40.907 37.684 1.00 16.57 322 ALA A N 1
ATOM 2382 C CA . ALA A 1 322 ? 23.958 42.255 37.473 1.00 16.09 322 ALA A CA 1
ATOM 2383 C C . ALA A 1 322 ? 24.031 43.003 38.799 1.00 15.17 322 ALA A C 1
ATOM 2384 O O . ALA A 1 322 ? 23.914 42.445 39.891 1.00 17.42 322 ALA A O 1
ATOM 2386 N N . ASP A 1 323 ? 24.134 44.325 38.666 1.00 14.51 323 ASP A N 1
ATOM 2387 C CA . ASP A 1 323 ? 23.981 45.234 39.792 1.00 16.07 323 ASP A CA 1
ATOM 2388 C C . ASP A 1 323 ? 22.572 45.802 39.913 1.00 14.90 323 ASP A C 1
ATOM 2389 O O . ASP A 1 323 ? 22.134 46.130 41.014 1.00 16.06 323 ASP A O 1
ATOM 2394 N N . ALA A 1 324 ? 21.867 45.897 38.791 1.00 14.64 324 ALA A N 1
ATOM 2395 C CA . ALA A 1 324 ? 20.504 46.349 38.765 1.00 13.36 324 ALA A CA 1
ATOM 2396 C C . ALA A 1 324 ? 19.835 45.825 37.503 1.00 13.91 324 ALA A C 1
ATOM 2397 O O . ALA A 1 324 ? 20.513 45.383 36.562 1.00 15.04 324 ALA A O 1
ATOM 2399 N N . VAL A 1 325 ? 18.515 45.964 37.464 1.00 13.92 325 VAL A N 1
ATOM 2400 C CA . VAL A 1 325 ? 17.734 45.447 36.363 1.00 16.13 325 VAL A CA 1
ATOM 2401 C C . VAL A 1 325 ? 16.745 46.541 35.942 1.00 15.58 325 VAL A C 1
ATOM 2402 O O . VAL A 1 325 ? 16.110 47.203 36.794 1.00 15.68 325 VAL A O 1
ATOM 2406 N N . ALA A 1 326 ? 16.656 46.735 34.627 1.00 15.59 326 ALA A N 1
ATOM 2407 C CA . ALA A 1 326 ? 15.667 47.609 34.028 1.00 15.35 326 ALA A CA 1
ATOM 2408 C C . ALA A 1 326 ? 14.417 46.853 33.572 1.00 13.78 326 ALA A C 1
ATOM 2409 O O . ALA A 1 326 ? 14.459 45.666 33.204 1.00 16.05 326 ALA A O 1
ATOM 2411 N N . PHE A 1 327 ? 13.307 47.550 33.723 1.00 15.35 327 PHE A N 1
ATOM 2412 C CA . PHE A 1 327 ? 11.980 47.118 33.407 1.00 15.23 327 PHE A CA 1
ATOM 2413 C C . PHE A 1 327 ? 11.343 48.125 32.436 1.00 13.59 327 PHE A C 1
ATOM 2414 O O . PHE A 1 327 ? 11.326 49.368 32.692 1.00 14.72 327 PHE A O 1
ATOM 2422 N N . GLY A 1 328 ? 10.803 47.636 31.320 1.00 13.92 328 GLY A N 1
ATOM 2423 C CA . GLY A 1 328 ? 10.162 48.476 30.313 1.00 15.94 328 GLY A CA 1
ATOM 2424 C C . GLY A 1 328 ? 8.665 48.512 30.397 1.00 15.71 328 GLY A C 1
ATOM 2425 O O . GLY A 1 328 ? 8.100 49.396 31.033 1.00 17.33 328 GLY A O 1
ATOM 2426 N N . ARG A 1 329 ? 8.014 47.488 29.812 1.00 16.17 329 ARG A N 1
ATOM 2427 C CA . ARG A 1 329 ? 6.573 47.458 29.788 1.00 16.45 329 ARG A CA 1
ATOM 2428 C C . ARG A 1 329 ? 5.971 47.538 31.202 1.00 16.98 329 ARG A C 1
ATOM 2429 O O . ARG A 1 329 ? 4.986 48.235 31.383 1.00 17.74 329 ARG A O 1
ATOM 2437 N N . PRO A 1 330 ? 6.554 46.839 32.208 1.00 16.14 330 PRO A N 1
ATOM 2438 C CA . PRO A 1 330 ? 5.963 47.038 33.542 1.00 16.73 330 PRO A CA 1
ATOM 2439 C C . PRO A 1 330 ? 6.003 48.476 34.115 1.00 16.84 330 PRO A C 1
ATOM 2440 O O . PRO A 1 330 ? 5.102 48.846 34.857 1.00 18.10 330 PRO A O 1
ATOM 2444 N N . PHE A 1 331 ? 7.019 49.289 33.774 1.00 16.48 331 PHE A N 1
ATOM 2445 C CA . PHE A 1 331 ? 7.006 50.704 34.195 1.00 14.89 331 PHE A CA 1
ATOM 2446 C C . PHE A 1 331 ? 6.043 51.542 33.381 1.00 15.44 331 PHE A C 1
ATOM 2447 O O . PHE A 1 331 ? 5.637 52.565 33.869 1.00 17.03 331 PHE A O 1
ATOM 2455 N N . ILE A 1 332 ? 5.776 51.218 32.115 1.00 15.71 332 ILE A N 1
ATOM 2456 C CA . ILE A 1 332 ? 4.689 51.862 31.389 1.00 15.89 332 ILE A CA 1
ATOM 2457 C C . ILE A 1 332 ? 3.423 51.816 32.238 1.00 15.37 332 ILE A C 1
ATOM 2458 O O . ILE A 1 332 ? 2.791 52.860 32.484 1.00 17.32 332 ILE A O 1
ATOM 2463 N N . ALA A 1 333 ? 3.115 50.585 32.678 1.00 16.37 333 ALA A N 1
ATOM 2464 C CA . ALA A 1 333 ? 1.847 50.291 33.320 1.00 15.63 333 ALA A CA 1
ATOM 2465 C C . ALA A 1 333 ? 1.795 50.504 34.832 1.00 15.69 333 ALA A C 1
ATOM 2466 O O . ALA A 1 333 ? 0.704 50.494 35.388 1.00 17.46 333 ALA A O 1
ATOM 2468 N N . ASN A 1 334 ? 2.941 50.676 35.500 1.00 14.88 334 ASN A N 1
ATOM 2469 C CA . ASN A 1 334 ? 2.951 50.700 36.950 1.00 15.72 334 ASN A CA 1
ATOM 2470 C C . ASN A 1 334 ? 3.904 51.856 37.384 1.00 15.14 334 ASN A C 1
ATOM 2471 O O . ASN A 1 334 ? 5.135 51.617 37.403 1.00 16.56 334 ASN A O 1
ATOM 2476 N N . PRO A 1 335 ? 3.398 53.091 37.659 1.00 16.00 335 PRO A N 1
ATOM 2477 C CA . PRO A 1 335 ? 4.324 54.185 38.001 1.00 16.22 335 PRO A CA 1
ATOM 2478 C C . PRO A 1 335 ? 5.126 53.904 39.280 1.00 16.32 335 PRO A C 1
ATOM 2479 O O . PRO A 1 335 ? 6.240 54.405 39.434 1.00 17.05 335 PRO A O 1
ATOM 2483 N N . ASP A 1 336 ? 4.540 53.066 40.147 1.00 16.22 336 ASP A N 1
ATOM 2484 C CA . ASP A 1 336 ? 5.144 52.639 41.417 1.00 15.49 336 ASP A CA 1
ATOM 2485 C C . ASP A 1 336 ? 5.642 51.173 41.419 1.00 15.85 336 ASP A C 1
ATOM 2486 O O . ASP A 1 336 ? 5.600 50.460 42.430 1.00 15.76 336 ASP A O 1
ATOM 2491 N N . LEU A 1 337 ? 6.228 50.770 40.293 1.00 14.26 337 LEU A N 1
ATOM 2492 C CA . LEU A 1 337 ? 6.688 49.412 40.143 1.00 13.94 337 LEU A CA 1
ATOM 2493 C C . LEU A 1 337 ? 7.592 48.952 41.333 1.00 14.65 337 LEU A C 1
ATOM 2494 O O . LEU A 1 337 ? 7.419 47.823 41.829 1.00 15.85 337 LEU A O 1
ATOM 2499 N N . PRO A 1 338 ? 8.557 49.804 41.777 1.00 13.94 338 PRO A N 1
ATOM 2500 C CA . PRO A 1 338 ? 9.410 49.283 42.877 1.00 14.79 338 PRO A CA 1
ATOM 2501 C C . PRO A 1 338 ? 8.633 48.951 44.160 1.00 15.60 338 PRO A C 1
ATOM 2502 O O . PRO A 1 338 ? 8.922 47.944 44.825 1.00 16.37 338 PRO A O 1
ATOM 2506 N N . GLU A 1 339 ? 7.680 49.809 44.520 1.00 14.30 339 GLU A N 1
ATOM 2507 C CA . GLU A 1 339 ? 6.828 49.530 45.684 1.00 15.14 339 GLU A CA 1
ATOM 2508 C C . GLU A 1 339 ? 6.000 48.243 45.486 1.00 15.79 339 GLU A C 1
ATOM 2509 O O . GLU A 1 339 ? 5.788 47.471 46.418 1.00 16.65 339 GLU A O 1
ATOM 2515 N N . ARG A 1 340 ? 5.486 48.061 44.279 1.00 15.01 340 ARG A N 1
ATOM 2516 C CA . ARG A 1 340 ? 4.751 46.815 43.999 1.00 16.27 340 ARG A CA 1
ATOM 2517 C C . ARG A 1 340 ? 5.623 45.584 44.196 1.00 17.10 340 ARG A C 1
ATOM 2518 O O . ARG A 1 340 ? 5.151 44.608 44.779 1.00 18.13 340 ARG A O 1
ATOM 2526 N N . PHE A 1 341 ? 6.873 45.620 43.731 1.00 15.69 341 PHE A N 1
ATOM 2527 C CA . PHE A 1 341 ? 7.822 44.552 44.001 1.00 16.59 341 PHE A CA 1
ATOM 2528 C C . PHE A 1 341 ? 8.103 44.387 45.513 1.00 17.38 341 PHE A C 1
ATOM 2529 O O . PHE A 1 341 ? 8.264 43.295 45.990 1.00 19.32 341 PHE A O 1
ATOM 2537 N N . ARG A 1 342 ? 8.155 45.473 46.278 1.00 16.25 342 ARG A N 1
ATOM 2538 C CA . ARG A 1 342 ? 8.412 45.366 47.726 1.00 16.39 342 ARG A CA 1
ATOM 2539 C C . ARG A 1 342 ? 7.305 44.537 48.418 1.00 16.74 342 ARG A C 1
ATOM 2540 O O . ARG A 1 342 ? 7.591 43.654 49.240 1.00 19.56 342 ARG A O 1
ATOM 2548 N N . LEU A 1 343 ? 6.072 44.804 48.037 1.00 18.24 343 LEU A N 1
ATOM 2549 C CA . LEU A 1 343 ? 4.882 44.192 48.633 1.00 18.68 343 LEU A CA 1
ATOM 2550 C C . LEU A 1 343 ? 4.384 42.917 47.937 1.00 20.19 343 LEU A C 1
ATOM 2551 O O . LEU A 1 343 ? 3.478 42.247 48.474 1.00 21.08 343 LEU A O 1
ATOM 2556 N N . GLY A 1 344 ? 4.957 42.582 46.782 1.00 19.37 344 GLY A N 1
ATOM 2557 C CA . GLY A 1 344 ? 4.407 41.538 45.932 1.00 20.19 344 GLY A CA 1
ATOM 2558 C C . GLY A 1 344 ? 2.995 41.812 45.464 1.00 20.70 344 GLY A C 1
ATOM 2559 O O . GLY A 1 344 ? 2.174 40.881 45.291 1.00 22.66 344 GLY A O 1
ATOM 2560 N N . ALA A 1 345 ? 2.689 43.075 45.235 1.00 20.29 345 ALA A N 1
ATOM 2561 C CA . ALA A 1 345 ? 1.386 43.526 44.765 1.00 20.35 345 ALA A CA 1
ATOM 2562 C C . ALA A 1 345 ? 1.195 43.253 43.285 1.00 21.16 345 ALA A C 1
ATOM 2563 O O . ALA A 1 345 ? 2.135 43.339 42.491 1.00 22.32 345 ALA A O 1
ATOM 2565 N N . ALA A 1 346 ? -0.038 42.940 42.902 1.00 22.42 346 ALA A N 1
ATOM 2566 C CA . ALA A 1 346 ? -0.359 42.634 41.503 1.00 20.85 346 ALA A CA 1
ATOM 2567 C C . ALA A 1 346 ? -0.044 43.884 40.666 1.00 20.80 346 ALA A C 1
ATOM 2568 O O . ALA A 1 346 ? -0.235 45.004 41.147 1.00 21.62 346 ALA A O 1
ATOM 2570 N N . LEU A 1 347 ? 0.403 43.663 39.434 1.00 19.70 347 LEU A N 1
ATOM 2571 C CA . LEU A 1 347 ? 0.716 44.740 38.504 1.00 18.82 347 LEU A CA 1
ATOM 2572 C C . LEU A 1 347 ? -0.466 45.064 37.629 1.00 18.13 347 LEU A C 1
ATOM 2573 O O . LEU A 1 347 ? -1.275 44.178 37.283 1.00 21.93 347 LEU A O 1
ATOM 2578 N N . ASN A 1 348 ? -0.568 46.347 37.260 1.00 19.24 348 ASN A N 1
ATOM 2579 C CA . ASN A 1 348 ? -1.465 46.756 36.162 1.00 20.95 348 ASN A CA 1
ATOM 2580 C C . ASN A 1 348 ? -0.998 46.081 34.861 1.00 21.33 348 ASN A C 1
ATOM 2581 O O . ASN A 1 348 ? 0.198 45.882 34.627 1.00 22.12 348 ASN A O 1
ATOM 2586 N N . GLU A 1 349 ? -1.938 45.754 33.997 1.00 24.08 349 GLU A N 1
ATOM 2587 C CA . GLU A 1 349 ? -1.594 45.152 32.709 1.00 23.88 349 GLU A CA 1
ATOM 2588 C C . GLU A 1 349 ? -1.333 46.264 31.693 1.00 23.34 349 GLU A C 1
ATOM 2589 O O . GLU A 1 349 ? -2.151 47.134 31.559 1.00 24.23 349 GLU A O 1
ATOM 2595 N N 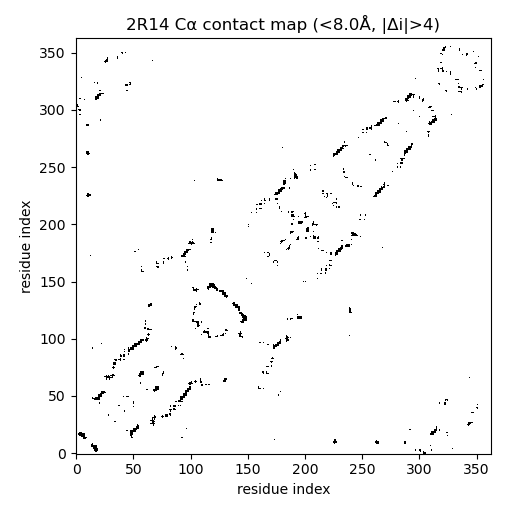. PRO A 1 350 ? -0.213 46.204 30.949 1.00 23.50 350 PRO A N 1
ATOM 2596 C CA . PRO A 1 350 ? 0.018 47.216 29.913 1.00 23.01 350 PRO A CA 1
ATOM 2597 C C . PRO A 1 350 ? -0.997 47.163 28.778 1.00 23.03 350 PRO A C 1
ATOM 2598 O O . PRO A 1 350 ? -1.512 46.074 28.487 1.00 24.00 350 PRO A O 1
ATOM 2602 N N . ASP A 1 351 ? -1.317 48.314 28.178 1.00 23.20 351 ASP A N 1
ATOM 2603 C CA . ASP A 1 351 ? -2.149 48.379 26.972 1.00 21.77 351 ASP A CA 1
ATOM 2604 C C . ASP A 1 351 ? -1.284 48.770 25.776 1.00 21.24 351 ASP A C 1
ATOM 2605 O O . ASP A 1 351 ? -1.028 49.964 25.540 1.00 21.40 351 ASP A O 1
ATOM 2610 N N . PRO A 1 352 ? -0.811 47.774 25.012 1.00 21.77 352 PRO A N 1
ATOM 2611 C CA . PRO A 1 352 ? 0.041 48.098 23.875 1.00 21.96 352 PRO A CA 1
ATOM 2612 C C . PRO A 1 352 ? -0.549 49.077 22.864 1.00 21.96 352 PRO A C 1
ATOM 2613 O O . PRO A 1 352 ? 0.204 49.717 22.137 1.00 21.94 352 PRO A O 1
ATOM 2617 N N . SER A 1 353 ? -1.879 49.174 22.809 1.00 22.63 353 SER A N 1
ATOM 2618 C CA . SER A 1 353 ? -2.532 50.028 21.848 1.00 22.02 353 SER A CA 1
ATOM 2619 C C . SER A 1 353 ? -2.282 51.509 22.129 1.00 21.86 353 SER A C 1
ATOM 2620 O O . SER A 1 353 ? -2.522 52.344 21.263 1.00 22.80 353 SER A O 1
ATOM 2623 N N . THR A 1 354 ? -1.807 51.830 23.334 1.00 20.47 354 THR A N 1
ATOM 2624 C CA . THR A 1 354 ? -1.502 53.226 23.668 1.00 20.46 354 THR A CA 1
ATOM 2625 C C . THR A 1 354 ? -0.036 53.385 24.087 1.00 19.83 354 THR A C 1
ATOM 2626 O O . THR A 1 354 ? 0.331 54.376 24.712 1.00 19.98 354 THR A O 1
ATOM 2630 N N . PHE A 1 355 ? 0.818 52.444 23.718 1.00 19.06 355 PHE A N 1
ATOM 2631 C CA . PHE A 1 355 ? 2.260 52.637 23.937 1.00 19.04 355 PHE A CA 1
ATOM 2632 C C . PHE A 1 355 ? 2.767 53.873 23.205 1.00 18.86 355 PHE A C 1
ATOM 2633 O O . PHE A 1 355 ? 3.581 54.661 23.756 1.00 18.28 355 PHE A O 1
ATOM 2641 N N . TYR A 1 356 ? 2.283 54.071 21.975 1.00 18.39 356 TYR A N 1
ATOM 2642 C CA . TYR A 1 356 ? 2.811 55.142 21.122 1.00 18.71 356 TYR A CA 1
ATOM 2643 C C . TYR A 1 356 ? 1.748 56.139 20.682 1.00 18.90 356 TYR A C 1
ATOM 2644 O O . TYR A 1 356 ? 0.658 55.754 20.254 1.00 19.97 356 TYR A O 1
ATOM 2653 N N . GLY A 1 357 ? 2.093 57.424 20.726 1.00 18.85 357 GLY A N 1
ATOM 2654 C CA . GLY A 1 357 ? 1.192 58.450 20.240 1.00 19.09 357 GLY A CA 1
ATOM 2655 C C . GLY A 1 357 ? 0.109 58.823 21.222 1.00 19.69 357 GLY A C 1
ATOM 2656 O O . GLY A 1 357 ? -0.023 58.233 22.302 1.00 19.27 357 GLY A O 1
ATOM 2657 N N . GLY A 1 358 ? -0.670 59.842 20.842 1.00 20.23 358 GLY A N 1
ATOM 2658 C CA . GLY A 1 358 ? -1.777 60.301 21.648 1.00 20.69 358 GLY A CA 1
ATOM 2659 C C . GLY A 1 358 ? -1.328 61.191 22.795 1.00 21.05 358 GLY A C 1
ATOM 2660 O O . GLY A 1 358 ? -0.320 61.921 22.700 1.00 22.23 358 GLY A O 1
ATOM 2661 N N . ALA A 1 359 ? -2.044 61.095 23.906 1.00 20.77 359 ALA A N 1
ATOM 2662 C CA . ALA A 1 359 ? -1.863 62.041 24.985 1.00 20.83 359 ALA A CA 1
ATOM 2663 C C . ALA A 1 359 ? -1.884 61.312 26.315 1.00 20.68 359 ALA A C 1
ATOM 2664 O O . ALA A 1 359 ? -1.218 60.280 26.446 1.00 19.43 359 ALA A O 1
ATOM 2666 N N . GLU A 1 360 ? -2.695 61.753 27.265 1.00 20.04 360 GLU A N 1
ATOM 2667 C CA . GLU A 1 360 ? -2.640 61.170 28.605 1.00 20.90 360 GLU A CA 1
ATOM 2668 C C . GLU A 1 360 ? -3.139 59.731 28.734 1.00 20.61 360 GLU A C 1
ATOM 2669 O O . GLU A 1 360 ? -2.685 59.002 29.625 1.00 20.47 360 GLU A O 1
ATOM 2675 N N . VAL A 1 361 ? -4.060 59.306 27.863 1.00 20.70 361 VAL A N 1
ATOM 2676 C CA . VAL A 1 361 ? -4.628 57.973 27.993 1.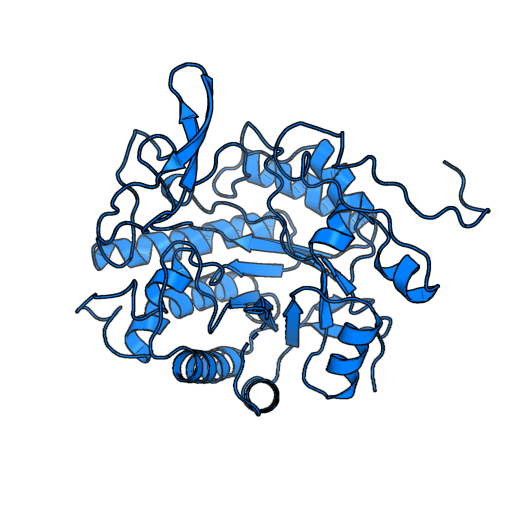00 20.64 361 VAL A CA 1
ATOM 2677 C C . VAL A 1 361 ? -3.560 56.950 27.666 1.00 19.40 361 VAL A C 1
ATOM 2678 O O . VAL A 1 361 ? -2.881 57.025 26.618 1.00 20.22 361 VAL A O 1
ATOM 2682 N N . GLY A 1 362 ? -3.395 56.004 28.590 1.00 18.92 362 GLY A N 1
ATOM 2683 C CA . GLY A 1 362 ? -2.335 55.017 28.499 1.00 18.67 362 GLY A CA 1
ATOM 2684 C C . GLY A 1 362 ? -0.933 55.590 28.724 1.00 17.79 362 GLY A C 1
ATOM 2685 O O . GLY A 1 362 ? 0.061 54.969 28.354 1.00 18.63 362 GLY A O 1
ATOM 2686 N N . TYR A 1 363 ? -0.860 56.764 29.354 1.00 17.86 363 TYR A N 1
ATOM 2687 C CA . TYR A 1 363 ? 0.413 57.406 29.633 1.00 17.21 363 TYR A CA 1
ATOM 2688 C C . TYR A 1 363 ? 0.476 57.767 31.127 1.00 17.32 363 TYR A C 1
ATOM 2689 O O . TYR A 1 363 ? 1.373 57.311 31.849 1.00 17.51 363 TYR A O 1
ATOM 2698 N N . THR A 1 364 ? -0.427 58.649 31.579 1.00 17.12 364 THR A N 1
ATOM 2699 C CA . THR A 1 364 ? -0.433 59.095 32.987 1.00 17.81 364 THR A CA 1
ATOM 2700 C C . THR A 1 364 ? -1.621 58.603 33.806 1.00 18.17 364 THR A C 1
ATOM 2701 O O . THR A 1 364 ? -1.764 58.948 34.976 1.00 18.66 364 THR A O 1
ATOM 2705 N N . ASP A 1 365 ? -2.430 57.726 33.212 1.00 19.00 365 ASP A N 1
ATOM 2706 C CA . ASP A 1 365 ? -3.644 57.245 33.861 1.00 19.05 365 ASP A CA 1
ATOM 2707 C C . ASP A 1 365 ? -3.561 55.781 34.330 1.00 19.46 365 ASP A C 1
ATOM 2708 O O . ASP A 1 365 ? -4.562 55.209 34.749 1.00 19.88 365 ASP A O 1
ATOM 2713 N N . TYR A 1 366 ? -2.374 55.186 34.299 1.00 19.44 366 TYR A N 1
ATOM 2714 C CA . TYR A 1 366 ? -2.174 53.936 35.009 1.00 19.05 366 TYR A CA 1
ATOM 2715 C C . TYR A 1 366 ? -2.078 54.228 36.509 1.00 19.93 366 TYR A C 1
ATOM 2716 O O . TYR A 1 366 ? -1.256 55.066 36.922 1.00 19.37 366 TYR A O 1
ATOM 2725 N N . PRO A 1 367 ? -2.919 53.561 37.328 1.00 20.57 367 PRO A N 1
ATOM 2726 C CA . PRO A 1 367 ? -2.962 53.944 38.739 1.00 20.45 367 PRO A CA 1
ATOM 2727 C C . PRO A 1 367 ? -1.786 53.459 39.582 1.00 19.55 367 PRO A C 1
ATOM 2728 O O . PRO A 1 367 ? -1.124 52.469 39.254 1.00 19.31 367 PRO A O 1
ATOM 2732 N N . PHE A 1 368 ? -1.576 54.186 40.672 1.00 18.92 368 PHE A N 1
ATOM 2733 C CA . PHE A 1 368 ? -0.755 53.782 41.798 1.00 19.13 368 PHE A CA 1
ATOM 2734 C C . PHE A 1 368 ? -1.516 52.827 42.701 1.00 19.26 368 PHE A C 1
ATOM 2735 O O . PHE A 1 368 ? -2.736 52.774 42.668 1.00 20.44 368 PHE A O 1
ATOM 2743 N N . LEU A 1 369 ? -0.771 52.099 43.528 1.00 19.55 369 LEU A N 1
ATOM 2744 C CA . LEU A 1 369 ? -1.345 51.410 44.674 1.00 19.98 369 LEU A CA 1
ATOM 2745 C C . LEU A 1 369 ? -2.061 52.358 45.589 1.00 19.91 369 LEU A C 1
ATOM 2746 O O . LEU A 1 369 ? -1.664 53.538 45.726 1.00 20.57 369 LEU A O 1
ATOM 2751 N N . ASP A 1 370 ? -3.091 51.833 46.262 1.00 19.88 370 ASP A N 1
ATOM 2752 C CA . ASP A 1 370 ? -3.798 52.539 47.308 1.00 19.88 370 ASP A CA 1
ATOM 2753 C C . ASP A 1 370 ? -3.475 51.844 48.617 1.00 20.44 370 ASP A C 1
ATOM 2754 O O . ASP A 1 370 ? -3.974 50.748 48.882 1.00 21.94 370 ASP A O 1
ATOM 2759 N N . ASN A 1 371 ? -2.588 52.448 49.402 1.00 20.39 371 ASN A N 1
ATOM 2760 C CA . ASN A 1 371 ? -2.196 51.906 50.684 1.00 19.86 371 ASN A CA 1
ATOM 2761 C C . ASN A 1 371 ? -3.212 52.154 51.805 1.00 19.41 371 ASN A C 1
ATOM 2762 O O . ASN A 1 371 ? -2.959 51.783 52.940 1.00 20.54 371 ASN A O 1
ATOM 2767 N N . GLY A 1 372 ? -4.341 52.779 51.485 1.00 19.39 372 GLY A N 1
ATOM 2768 C CA . GLY A 1 372 ? -5.381 53.120 52.451 1.00 19.86 372 GLY A CA 1
ATOM 2769 C C . GLY A 1 372 ? -5.141 54.358 53.313 1.00 19.97 372 GLY A C 1
ATOM 2770 O O . GLY A 1 372 ? -5.984 54.704 54.163 1.00 21.22 372 GLY A O 1
ATOM 2771 N N . HIS A 1 373 ? -4.001 55.024 53.103 1.00 19.53 373 HIS A N 1
ATOM 2772 C CA . HIS A 1 373 ? -3.631 56.206 53.864 1.00 19.77 373 HIS A CA 1
ATOM 2773 C C . HIS A 1 373 ? -3.426 57.402 52.937 1.00 20.56 373 HIS A C 1
ATOM 2774 O O . HIS A 1 373 ? -3.849 58.518 53.254 1.00 21.30 373 HIS A O 1
ATOM 2781 N N . ASP A 1 374 ? -2.765 57.197 51.801 1.00 20.23 374 ASP A N 1
ATOM 2782 C CA . ASP A 1 374 ? -2.515 58.333 50.889 1.00 20.53 374 ASP A CA 1
ATOM 2783 C C . ASP A 1 374 ? -3.828 58.966 50.428 1.00 21.28 374 ASP A C 1
ATOM 2784 O O . ASP A 1 374 ? -4.766 58.246 50.052 1.00 22.89 374 ASP A O 1
ATOM 2789 N N . ARG A 1 375 ? -3.881 60.299 50.443 1.00 21.83 375 ARG A N 1
ATOM 2790 C CA . ARG A 1 375 ? -5.027 61.077 49.928 1.00 23.67 375 ARG A CA 1
ATOM 2791 C C . ARG A 1 375 ? -4.551 62.102 48.911 1.00 23.06 375 ARG A C 1
ATOM 2792 O O . ARG A 1 375 ? -3.524 62.759 49.141 1.00 22.21 375 ARG A O 1
ATOM 2800 N N . LEU A 1 376 ? -5.296 62.255 47.805 1.00 24.04 376 LEU A N 1
ATOM 2801 C CA . LEU A 1 376 ? -5.021 63.301 46.797 1.00 25.13 376 LEU A CA 1
ATOM 2802 C C . LEU A 1 376 ? -5.909 64.536 46.942 1.00 26.76 376 LEU A C 1
ATOM 2803 O O . LEU A 1 376 ? -5.398 65.652 47.185 1.00 27.96 376 LEU A O 1
#

Secondary structure (DSSP, 8-state):
---TTS-EEETTEEES-SEEE--------TTS---HHHHHHHHHTTTSS-EEEEEEESSGGG--BTT--BSSSHHHHHHHHHHHHHHHHTT--EEEEEE--TTS--TTTSGGGPPPEESSS---TT-EEEEE-TTS-EEEEE--PPEEPPGGGHHHHHHHHHHHHHHHHHHT-SEEEEEE-TT-HHHHHHSTTT----STTSSSHHHHHHHHHHHHHHHHHHH-GGGEEEEE-TT---TT---S-HHHHHHHHHHHHHHTT-SEEEEEP---PPTTHHHHHHHH--SEEEEESS--HHHHHHHHHTTS-SEEEESHHHHH-TTHHHHHHHTPPPPPP-GGGSSSSSSTTTT-SPPP--SS---

Organism: Pseudomonas putida (NCBI:txid303)

CATH classification: 3.20.20.70

InterPro domains:
  IPR001155 NADH:flavin oxidoreductase/NADH oxidase, N-terminal [PF00724] (11-345)
  IPR013785 Aldolase-type TIM barrel [G3DSA:3.20.20.70] (1-377)
  IPR045247 Oxidoreductase Oye-like [PTHR22893] (9-369)

Solvent-accessible surface area: 14657 Å² total; per-residue (Å²): 195,37,22,12,84,53,90,20,111,0,34,57,15,68,2,62,14,19,0,0,2,3,17,25,38,1,14,11,3,105,104,19,43,3,28,193,48,6,54,83,0,1,4,28,0,3,58,0,0,0,0,0,0,4,5,0,1,4,10,49,39,0,61,0,36,7,50,1,1,0,0,75,46,110,59,4,19,65,12,0,122,24,0,2,125,22,0,74,90,132,52,7,28,0,0,0,2,0,20,3,2,0,10,4,0,30,54,78,3,10,38,145,42,87,75,0,11,0,1,10,59,42,88,2,128,79,8,70,0,62,0,76,59,176,113,46,81,42,16,114,47,81,6,19,63,1,85,42,9,105,54,119,55,0,79,38,14,10,80,52,0,67,39,2,0,96,45,0,122,156,3,31,10,23,0,0,0,0,10,1,0,35,2,5,0,0,13,0,0,12,1,33,26,3,8,163,26,139,36,87,16,3,52,45,37,87,31,7,0,86,1,2,12,55,0,0,56,2,0,15,133,23,25,16,45,73,61,0,0,2,10,6,9,16,60,29,117,68,68,37,5,69,37,128,68,21,60,44,7,6,37,66,4,0,35,54,0,50,220,70,43,6,2,0,0,0,0,30,12,40,81,135,16,53,174,33,1,25,86,58,0,28,119,97,1,136,26,8,0,0,0,10,20,99,16,54,28,53,121,0,50,44,64,7,100,79,95,2,4,26,0,0,0,3,14,127,31,0,5,0,0,0,16,0,6,61,9,26,145,98,70,29,88,77,37,148,31,62,91,93,32,24,144,22,68,53,89,95,7,1,24,82,21,79,99,51,123,91,63,140,105,209,234

Radius of gyration: 19.42 Å; Cα contacts (8 Å, |Δi|>4): 851; chains: 1; bounding box: 45×46×52 Å

B-factor: mean 22.57, std 10.23, range [11.48, 80.52]

Foldseek 3Di:
DDAQQPWDQQQPDIFRGQAEADEAWALQAQPQAAADQLLLQLLLQLNGSEYEYHAAELDQLQDAAGSHHHQPDPRNLVRLLSSQVSSVVSPHAYAYEYTGQAQNHFLQSHVVSDAGEAQAFDHQPPHWTWGQDPVRDIGTDGGDTHHHDDPVCLVVVLVSLLSSLLSCVVSPHQAYEYECAQNGHLVLLQAPQNHPDPPQCDDDLCNSCVSVVSSLVSSCVRNPLSRYEYEYEQPADHRNTHHPPRLVSLLVVQQVSQVSSHSEYEYEQSLPDDPCSLVSSCVRHPHFYEYEHPDDSVVQRVCVVVSSGPHYHDYQQCLQESPRVVCSVVVNDGGHQDPVSSYDDGCVSRNPRDYDDPVPDDD

Nearest PDB structures (foldseek):
  2r14-assembly1_A-2  TM=1.003E+00  e=3.663E-78  unclassified
  5epd-assembly1_A  TM=9.511E-01  e=5.776E-45  Agrobacterium tumefaciens
  1icp-assembly2_B  TM=9.485E-01  e=1.173E-42  Solanum lycopersicum
  5k0r-assembly1_A  TM=9.195E-01  e=1.767E-36  Shewanella oneidensis MR-1
  3wjs-assembly1_A  TM=9.098E-01  e=6.102E-35  Gluconobacter oxydans